Protein AF-A0A1Y1ZG63-F1 (afdb_monomer_lite)

InterPro domains:
  IPR011990 Tetratricopeptide-like helical domain superfamily [G3DSA:1.25.40.10] (12-59)
  IPR013699 Signal recognition particle, SRP72 subunit, RNA-binding [PF08492] (96-142)
  IPR026270 Signal recognition particle, SRP72 subunit [PTHR14094] (4-159)

pLDDT: mean 75.01, std 18.02, range [40.81, 97.44]

Structure (mmCIF, N/CA/C/O backbone):
data_AF-A0A1Y1ZG63-F1
#
_entry.id   AF-A0A1Y1ZG63-F1
#
loop_
_atom_site.group_PDB
_atom_site.id
_atom_site.type_symbol
_atom_site.label_atom_id
_atom_site.label_alt_id
_atom_site.label_comp_id
_atom_site.label_asym_id
_atom_site.label_entity_id
_atom_site.label_seq_id
_atom_site.pdbx_PDB_ins_code
_atom_site.Cartn_x
_atom_site.Cartn_y
_atom_site.Cartn_z
_atom_site.occupancy
_atom_site.B_iso_or_equiv
_atom_site.auth_seq_id
_atom_site.auth_comp_id
_atom_site.auth_asym_id
_atom_site.auth_atom_id
_atom_site.pdbx_PDB_model_num
ATOM 1 N N . THR A 1 1 ? -6.973 24.355 10.994 1.00 66.62 1 THR A N 1
ATOM 2 C CA . THR A 1 1 ? -7.865 23.290 10.491 1.00 66.62 1 THR A CA 1
ATOM 3 C C . THR A 1 1 ? -7.181 22.443 9.434 1.00 66.62 1 THR A C 1
ATOM 5 O O . THR A 1 1 ? -7.029 21.253 9.661 1.00 66.62 1 THR A O 1
ATOM 8 N N . THR A 1 2 ? -6.699 23.009 8.321 1.00 78.94 2 THR A N 1
ATOM 9 C CA . THR A 1 2 ? -5.980 22.243 7.276 1.00 78.94 2 THR A CA 1
ATOM 10 C C . THR A 1 2 ? -4.662 21.639 7.770 1.00 78.94 2 THR A C 1
ATOM 12 O O . THR A 1 2 ? -4.359 20.483 7.481 1.00 78.94 2 THR A O 1
ATOM 15 N N . GLU A 1 3 ? -3.892 22.391 8.561 1.00 83.25 3 GLU A N 1
ATOM 16 C CA . GLU A 1 3 ? -2.654 21.897 9.182 1.00 83.25 3 GLU A CA 1
ATOM 17 C C . GLU A 1 3 ? -2.922 20.744 10.162 1.00 83.25 3 GLU A C 1
ATOM 19 O O . GLU A 1 3 ? -2.197 19.747 10.157 1.00 83.25 3 GLU A 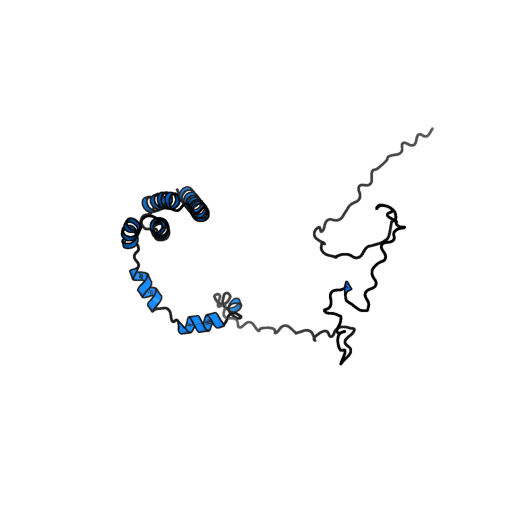O 1
ATOM 24 N N . ASP A 1 4 ? -4.015 20.826 10.928 1.00 89.12 4 ASP A N 1
ATOM 25 C CA . ASP A 1 4 ? -4.433 19.782 11.870 1.00 89.12 4 ASP A CA 1
ATOM 26 C C . ASP A 1 4 ? -4.819 18.490 11.132 1.00 89.12 4 ASP A C 1
ATOM 28 O O . ASP A 1 4 ? -4.391 17.399 11.510 1.00 89.12 4 ASP A O 1
ATOM 32 N N . GLN A 1 5 ? -5.560 18.601 10.023 1.00 91.31 5 GLN A N 1
ATOM 33 C CA . GLN A 1 5 ? -5.898 17.464 9.158 1.00 91.31 5 GLN A CA 1
ATOM 34 C C . GLN A 1 5 ? -4.648 16.822 8.542 1.00 91.31 5 GLN A C 1
ATOM 36 O O . GLN A 1 5 ? -4.544 15.596 8.491 1.00 91.31 5 GLN A O 1
ATOM 41 N N . ALA A 1 6 ? -3.676 17.625 8.101 1.00 93.31 6 ALA A N 1
ATOM 42 C CA . ALA A 1 6 ? -2.420 17.117 7.554 1.00 93.31 6 ALA A CA 1
ATOM 43 C C . ALA A 1 6 ? -1.589 16.362 8.607 1.00 93.31 6 ALA A C 1
ATOM 45 O O . ALA A 1 6 ? -0.950 15.357 8.283 1.00 93.31 6 ALA A O 1
ATOM 46 N N . LEU A 1 7 ? -1.610 16.811 9.866 1.00 95.38 7 LEU A N 1
ATOM 47 C CA . LEU A 1 7 ? -0.969 16.109 10.979 1.00 95.38 7 LEU A CA 1
ATOM 48 C C . LEU A 1 7 ? -1.674 14.778 11.262 1.00 95.38 7 LEU A C 1
ATOM 50 O O . LEU A 1 7 ? -0.999 13.757 11.384 1.00 95.38 7 LEU A O 1
ATOM 54 N N . ILE A 1 8 ? -3.010 14.760 11.272 1.00 95.12 8 ILE A N 1
ATOM 55 C CA . ILE A 1 8 ? -3.799 13.529 11.432 1.00 95.12 8 ILE A CA 1
ATOM 56 C C . ILE A 1 8 ? -3.496 12.532 10.306 1.00 95.12 8 ILE A C 1
ATOM 58 O O . ILE A 1 8 ? -3.253 11.365 10.596 1.00 95.12 8 ILE A O 1
ATOM 62 N N . LYS A 1 9 ? -3.411 12.973 9.043 1.00 94.88 9 LYS A N 1
ATOM 63 C CA . LYS A 1 9 ? -3.019 12.099 7.919 1.00 94.88 9 LYS A CA 1
ATOM 64 C C . LYS A 1 9 ? -1.651 11.443 8.155 1.00 94.88 9 LYS A C 1
ATOM 66 O O . LYS A 1 9 ? -1.527 10.228 8.043 1.00 94.88 9 LYS A O 1
ATOM 71 N N . LYS A 1 10 ? -0.642 12.222 8.564 1.00 96.25 10 LYS A N 1
ATOM 72 C CA . LYS A 1 10 ? 0.696 11.691 8.898 1.00 96.25 10 LYS A CA 1
ATOM 73 C C . LYS A 1 10 ? 0.674 10.734 10.092 1.00 96.25 10 LYS A C 1
ATOM 75 O O . LYS A 1 10 ? 1.401 9.744 10.098 1.00 96.25 10 LYS A O 1
ATOM 80 N N . LEU A 1 11 ? -0.135 11.034 11.109 1.00 96.38 11 LEU A N 1
ATOM 81 C CA . LEU A 1 11 ? -0.307 10.172 12.278 1.00 96.38 11 LEU A CA 1
ATOM 82 C C . LEU A 1 11 ? -0.918 8.826 11.883 1.00 96.38 11 LEU A C 1
ATOM 84 O O . LEU A 1 11 ? -0.476 7.787 12.367 1.00 96.38 11 LEU A O 1
ATOM 88 N N . ILE A 1 12 ? -1.908 8.844 10.995 1.00 96.81 12 ILE A N 1
ATOM 89 C CA . ILE A 1 12 ? -2.543 7.636 10.484 1.00 96.81 12 ILE A CA 1
ATOM 90 C C . ILE A 1 12 ? -1.536 6.774 9.719 1.00 96.81 12 ILE A C 1
ATOM 92 O O . ILE A 1 12 ? -1.410 5.595 10.040 1.00 96.81 12 ILE A O 1
ATOM 96 N N . ASP A 1 13 ? -0.770 7.352 8.789 1.00 96.12 13 ASP A N 1
ATOM 97 C CA . ASP A 1 13 ? 0.287 6.624 8.067 1.00 96.12 13 ASP A CA 1
ATOM 98 C C . ASP A 1 13 ? 1.269 5.954 9.035 1.00 96.12 13 ASP A C 1
ATOM 100 O O . ASP A 1 13 ? 1.600 4.775 8.895 1.00 96.12 13 ASP A O 1
ATOM 104 N N . PHE A 1 14 ? 1.688 6.681 10.074 1.00 97.44 14 PHE A N 1
ATOM 105 C CA . PHE A 1 14 ? 2.544 6.127 11.118 1.00 97.44 14 PHE A CA 1
ATOM 106 C C . PHE A 1 14 ? 1.888 4.932 11.831 1.00 97.44 14 PHE A C 1
ATOM 108 O O . PHE A 1 14 ? 2.523 3.891 11.996 1.00 97.44 14 PHE A O 1
ATOM 115 N N . LYS A 1 15 ? 0.608 5.032 12.207 1.00 96.00 15 LYS A N 1
ATOM 116 C CA . LYS A 1 15 ? -0.129 3.945 12.877 1.00 96.00 15 LYS A CA 1
ATOM 117 C C . LYS A 1 15 ? -0.326 2.722 11.985 1.00 96.00 15 LYS A C 1
ATOM 119 O O . LYS A 1 15 ? -0.203 1.596 12.470 1.00 96.00 15 LYS A O 1
ATOM 124 N N . LEU A 1 16 ? -0.568 2.929 10.692 1.00 94.88 16 LEU A N 1
ATOM 125 C CA . LEU A 1 16 ? -0.638 1.850 9.708 1.00 94.88 16 LEU A CA 1
ATOM 126 C C . LEU A 1 16 ? 0.713 1.139 9.574 1.00 94.88 16 LEU A C 1
ATOM 128 O O . LEU A 1 16 ? 0.755 -0.090 9.574 1.00 94.88 16 LEU A O 1
ATOM 132 N N . HIS A 1 17 ? 1.826 1.880 9.557 1.00 95.56 17 HIS A N 1
ATOM 133 C CA . HIS A 1 17 ? 3.167 1.288 9.591 1.00 95.56 17 HIS A CA 1
ATOM 134 C C . HIS A 1 17 ? 3.462 0.528 10.891 1.00 95.56 17 HIS A C 1
ATOM 136 O O . HIS A 1 17 ? 4.187 -0.465 10.869 1.00 95.56 17 HIS A O 1
ATOM 142 N N . CYS A 1 18 ? 2.879 0.951 12.013 1.00 95.50 18 CYS A N 1
ATOM 143 C CA . CYS A 1 18 ? 2.992 0.271 13.302 1.00 95.50 18 CYS A CA 1
ATOM 144 C C . CYS A 1 18 ? 2.024 -0.915 13.483 1.00 95.50 18 CYS A C 1
ATOM 146 O O . CYS A 1 18 ? 1.934 -1.433 14.594 1.00 95.50 18 CYS A O 1
ATOM 148 N N . ASN A 1 19 ? 1.317 -1.366 12.436 1.00 94.56 19 ASN A N 1
ATOM 149 C CA . ASN A 1 19 ? 0.301 -2.428 12.512 1.00 94.56 19 ASN A CA 1
ATOM 150 C C . ASN A 1 19 ? -0.794 -2.161 13.566 1.00 94.56 19 ASN A C 1
ATOM 152 O O . ASN A 1 19 ? -1.289 -3.093 14.197 1.00 94.56 19 ASN A O 1
ATOM 156 N N . ASN A 1 20 ? -1.199 -0.900 13.745 1.00 95.69 20 ASN A N 1
ATOM 157 C CA . ASN A 1 20 ? -2.276 -0.523 14.663 1.00 95.69 20 ASN A CA 1
ATOM 158 C C . ASN A 1 20 ? -3.510 0.013 13.900 1.00 95.69 20 ASN A C 1
ATOM 160 O O . ASN A 1 20 ? -3.724 1.230 13.838 1.00 95.69 20 ASN A O 1
ATOM 164 N N . PRO A 1 21 ? -4.317 -0.871 13.277 1.00 95.75 21 PRO A N 1
ATOM 165 C CA . PRO A 1 21 ? -5.440 -0.469 12.429 1.00 95.75 21 PRO A CA 1
ATOM 166 C C . PRO A 1 21 ? -6.632 0.102 13.213 1.00 95.75 21 PRO A C 1
ATOM 168 O O . PRO A 1 21 ? -7.354 0.942 12.681 1.00 95.75 21 PRO A O 1
ATOM 171 N N . GLU A 1 22 ? -6.834 -0.294 14.474 1.00 96.25 22 GLU A N 1
ATOM 172 C CA . GLU A 1 22 ? -7.969 0.168 15.290 1.00 96.25 22 GLU A CA 1
ATOM 173 C C . GLU A 1 22 ? -7.883 1.665 15.603 1.00 96.25 22 GLU A C 1
ATOM 175 O O . GLU A 1 22 ? -8.861 2.407 15.497 1.00 96.25 22 GLU A O 1
ATOM 180 N N . GLU A 1 23 ? -6.696 2.132 15.989 1.00 96.00 23 GLU A N 1
ATOM 181 C CA . GLU A 1 23 ? -6.473 3.551 16.237 1.00 96.00 23 GLU A CA 1
ATOM 182 C C . GLU A 1 23 ? -6.464 4.371 14.949 1.00 96.00 23 GLU A C 1
ATOM 184 O O . GLU A 1 23 ? -6.973 5.492 14.944 1.00 96.00 23 GLU A O 1
ATOM 189 N N . ALA A 1 24 ? -5.910 3.815 13.868 1.00 97.19 24 ALA A N 1
ATOM 190 C CA . ALA A 1 24 ? -5.948 4.443 12.554 1.00 97.19 24 ALA A CA 1
ATOM 191 C C . ALA A 1 24 ? -7.398 4.659 12.090 1.00 97.19 24 ALA A C 1
ATOM 193 O O . ALA A 1 24 ? -7.728 5.746 11.620 1.00 97.19 24 ALA A O 1
ATOM 194 N N . ALA A 1 25 ? -8.286 3.681 12.304 1.00 96.69 25 ALA A N 1
ATOM 195 C CA . ALA A 1 25 ? -9.710 3.812 12.002 1.00 96.69 25 ALA A CA 1
ATOM 196 C C . ALA A 1 25 ? -10.362 4.963 12.790 1.00 96.69 25 ALA A C 1
ATOM 198 O O . ALA A 1 25 ? -11.032 5.805 12.199 1.00 96.69 25 ALA A O 1
ATOM 199 N N . LYS A 1 26 ? -10.096 5.083 14.099 1.00 96.50 26 LYS A N 1
ATOM 200 C CA . LYS A 1 26 ? -10.612 6.199 14.921 1.00 96.50 26 LYS A CA 1
ATOM 201 C C . LYS A 1 26 ? -10.156 7.567 14.415 1.00 96.50 26 LYS A C 1
ATOM 203 O O . LYS A 1 26 ? -10.898 8.544 14.508 1.00 96.50 26 LYS A O 1
ATOM 208 N N . ASP A 1 27 ? -8.926 7.663 13.923 1.00 96.62 27 ASP A N 1
ATOM 209 C CA . ASP A 1 27 ? -8.401 8.909 13.371 1.00 96.62 27 ASP A CA 1
ATOM 210 C C . ASP A 1 27 ? -8.984 9.207 11.979 1.00 96.62 27 ASP A C 1
ATOM 212 O O . ASP A 1 27 ? -9.326 10.359 11.703 1.00 96.62 27 ASP A O 1
ATOM 216 N N . TYR A 1 28 ? -9.215 8.189 11.143 1.00 96.31 28 TYR A N 1
ATOM 217 C CA . TYR A 1 28 ? -9.971 8.346 9.897 1.00 96.31 28 TYR A CA 1
ATOM 218 C C . TYR A 1 28 ? -11.422 8.773 10.140 1.00 96.31 28 TYR A C 1
ATOM 220 O O . TYR A 1 28 ? -11.909 9.650 9.435 1.00 96.31 28 TYR A O 1
ATOM 228 N N . GLU A 1 29 ? -12.104 8.256 11.166 1.00 94.62 29 GLU A N 1
ATOM 229 C CA . GLU A 1 29 ? -13.451 8.719 11.530 1.00 94.62 29 GLU A CA 1
ATOM 230 C C . GLU A 1 29 ? -13.476 10.222 11.834 1.00 94.62 29 GLU A C 1
ATOM 232 O O . GLU A 1 29 ? -14.434 10.909 11.482 1.00 94.62 29 GLU A O 1
ATOM 237 N N . LYS A 1 30 ? -12.426 10.765 12.466 1.00 94.88 30 LYS A N 1
ATOM 238 C CA . LYS A 1 30 ? -12.309 12.216 12.689 1.00 94.88 30 LYS A CA 1
ATOM 239 C C . LYS A 1 30 ? -12.173 12.969 11.367 1.00 94.88 30 LYS A C 1
ATOM 241 O O . LYS A 1 30 ? -12.778 14.028 11.224 1.00 94.88 30 LYS A O 1
ATOM 246 N N . LEU A 1 31 ? -11.415 12.426 10.410 1.00 94.50 31 LEU A N 1
ATOM 247 C CA . LEU A 1 31 ? -11.286 13.013 9.074 1.00 94.50 31 LEU A CA 1
ATOM 248 C C . LEU A 1 31 ? -12.610 12.976 8.306 1.00 94.50 31 LEU A C 1
ATOM 250 O O . LEU A 1 31 ? -12.975 13.986 7.720 1.00 94.50 31 LEU A O 1
ATOM 254 N N . VAL A 1 32 ? -13.352 11.868 8.363 1.00 94.50 32 VAL A N 1
ATOM 255 C CA . VAL A 1 32 ? -14.668 11.739 7.713 1.00 94.50 32 VAL A CA 1
ATOM 256 C C . VAL A 1 32 ? -15.706 12.659 8.365 1.00 94.50 32 VAL A C 1
ATOM 258 O O . VAL A 1 32 ? -16.514 13.263 7.671 1.00 94.50 32 VAL A O 1
ATOM 261 N N . LYS A 1 33 ? -15.671 12.828 9.695 1.00 93.25 33 LYS A N 1
ATOM 262 C CA . LYS A 1 33 ? -16.544 13.785 10.401 1.00 93.25 33 LYS A CA 1
ATOM 263 C C . LYS A 1 33 ? -16.251 15.235 10.026 1.00 93.25 33 LYS A C 1
ATOM 265 O O . LYS A 1 33 ? -17.175 16.041 10.004 1.00 93.25 33 LYS A O 1
ATOM 270 N N . ALA A 1 34 ? -14.982 15.567 9.788 1.00 92.75 34 ALA A N 1
ATOM 271 C CA . ALA A 1 34 ? -14.599 16.893 9.322 1.00 92.75 34 ALA A CA 1
ATOM 272 C C . ALA A 1 34 ? -15.036 17.107 7.866 1.00 92.75 34 ALA A C 1
ATOM 274 O O . ALA A 1 34 ? -15.703 18.095 7.580 1.00 92.75 34 ALA A O 1
ATOM 275 N N . ASP A 1 35 ? -14.717 16.149 6.990 1.00 90.50 35 ASP A N 1
ATOM 276 C CA . ASP A 1 35 ? -14.982 16.212 5.555 1.00 90.50 35 ASP A CA 1
ATOM 277 C C . ASP A 1 35 ? -15.648 14.907 5.064 1.00 90.50 35 ASP A C 1
ATOM 279 O O . ASP A 1 35 ? -14.956 13.982 4.622 1.00 90.50 35 ASP A O 1
ATOM 283 N N . PRO A 1 36 ? -16.992 14.818 5.080 1.00 89.00 36 PRO A N 1
ATOM 284 C CA . PRO A 1 36 ? -17.712 13.604 4.681 1.00 89.00 36 PRO A CA 1
ATOM 285 C C . PRO A 1 36 ? -17.672 13.344 3.171 1.00 89.00 36 PRO A C 1
ATOM 287 O O . PRO A 1 36 ? -18.003 12.256 2.720 1.00 89.00 36 PRO A O 1
ATOM 290 N N . THR A 1 37 ? -17.260 14.326 2.370 1.00 89.31 37 THR A N 1
ATOM 291 C CA . THR A 1 37 ? -17.128 14.197 0.910 1.00 89.31 37 THR A CA 1
ATOM 292 C C . THR A 1 37 ? -15.758 13.649 0.495 1.00 89.31 37 THR A C 1
ATOM 294 O O . THR A 1 37 ? -15.527 13.372 -0.681 1.00 89.31 37 THR A O 1
ATOM 297 N N . ASN A 1 38 ? -14.809 13.532 1.431 1.00 90.19 38 ASN A N 1
ATOM 298 C CA . ASN A 1 38 ? -13.449 13.124 1.108 1.00 90.19 38 ASN A CA 1
ATOM 299 C C . ASN A 1 38 ? -13.339 11.601 0.923 1.00 90.19 38 ASN A C 1
ATOM 301 O O . ASN A 1 38 ? -13.275 10.832 1.885 1.00 90.19 38 ASN A O 1
ATOM 305 N N . VAL A 1 39 ? -13.217 11.187 -0.338 1.00 90.56 39 VAL A N 1
ATOM 306 C CA . VAL A 1 39 ? -13.077 9.784 -0.754 1.00 90.56 39 VAL A CA 1
ATOM 307 C C . VAL A 1 39 ? -11.824 9.119 -0.166 1.00 90.56 39 VAL A C 1
ATOM 309 O O . VAL A 1 39 ? -11.870 7.944 0.197 1.00 90.56 39 VAL A O 1
ATOM 312 N N . GLU A 1 40 ? -10.712 9.848 -0.004 1.00 91.88 40 GLU A N 1
ATOM 313 C CA . GLU A 1 40 ? -9.479 9.297 0.587 1.00 91.88 40 GLU A CA 1
ATOM 314 C C . GLU A 1 40 ? -9.692 8.874 2.045 1.00 91.88 40 GLU A C 1
ATOM 316 O O . GLU A 1 40 ? -9.206 7.831 2.477 1.00 91.88 40 GLU A O 1
ATOM 321 N N . ALA A 1 41 ? -10.425 9.683 2.812 1.00 94.06 41 ALA A N 1
ATOM 322 C CA . ALA A 1 41 ? -10.666 9.413 4.224 1.00 94.06 41 ALA A CA 1
ATOM 323 C C . ALA A 1 41 ? -11.614 8.221 4.412 1.00 94.06 41 ALA A C 1
ATOM 325 O O . ALA A 1 41 ? -11.351 7.365 5.254 1.00 94.06 41 ALA A O 1
ATOM 326 N N . ILE A 1 42 ? -12.675 8.134 3.600 1.00 94.00 42 ILE A N 1
ATOM 327 C CA . ILE A 1 42 ? -13.635 7.021 3.646 1.00 94.00 42 ILE A CA 1
ATOM 328 C C . ILE A 1 42 ? -12.970 5.719 3.189 1.00 94.00 42 ILE A C 1
ATOM 330 O O . ILE A 1 42 ? -13.074 4.704 3.871 1.00 94.00 42 ILE A O 1
ATOM 334 N N . SER A 1 43 ? -12.238 5.737 2.072 1.00 94.19 43 SER A N 1
ATOM 335 C CA . SER A 1 43 ? -11.535 4.542 1.584 1.00 94.19 43 SER A CA 1
ATOM 336 C C . SER A 1 43 ? -10.470 4.062 2.574 1.00 94.19 43 SER A C 1
ATOM 338 O O . SER A 1 43 ? -10.399 2.869 2.865 1.00 94.19 43 SER A O 1
ATOM 340 N N . GLY A 1 44 ? -9.699 4.980 3.166 1.00 94.25 44 GLY A N 1
ATOM 341 C CA . GLY A 1 44 ? -8.753 4.666 4.238 1.00 94.25 44 GLY A CA 1
ATOM 342 C C . GLY A 1 44 ? -9.427 4.059 5.472 1.00 94.25 44 GLY A C 1
ATOM 343 O O . GLY A 1 44 ? -8.926 3.074 6.020 1.00 94.25 44 GLY A O 1
ATOM 344 N N . LEU A 1 45 ? -10.595 4.582 5.864 1.00 95.69 45 LEU A N 1
ATOM 345 C CA . LEU A 1 45 ? -11.403 4.030 6.952 1.00 95.69 45 LEU A CA 1
ATOM 346 C C . LEU A 1 45 ? -11.844 2.592 6.652 1.00 95.69 45 LEU A C 1
ATOM 348 O O . LEU A 1 45 ? -11.641 1.716 7.488 1.00 95.69 45 LEU A O 1
ATOM 352 N N . VAL A 1 46 ? -12.385 2.333 5.458 1.00 95.56 46 VAL A N 1
ATOM 353 C CA . VAL A 1 46 ? -12.817 0.993 5.020 1.00 95.56 46 VAL A CA 1
ATOM 354 C C . VAL A 1 46 ? -11.640 0.014 5.022 1.00 95.56 46 VAL A C 1
ATOM 356 O O . VAL A 1 46 ? -11.756 -1.090 5.553 1.00 95.56 46 VAL A O 1
ATOM 359 N N . ILE A 1 47 ? -10.474 0.426 4.511 1.00 94.50 47 ILE A N 1
ATOM 360 C CA . ILE A 1 47 ? -9.254 -0.396 4.525 1.00 94.50 47 ILE A CA 1
ATOM 361 C C . ILE A 1 47 ? -8.850 -0.739 5.962 1.00 94.50 47 ILE A C 1
ATOM 363 O O . ILE A 1 47 ? -8.552 -1.901 6.247 1.00 94.50 47 ILE A O 1
ATOM 367 N N . ALA A 1 48 ? -8.850 0.237 6.873 1.00 96.44 48 ALA A N 1
ATOM 368 C CA . ALA A 1 48 ? -8.499 0.008 8.270 1.00 96.44 48 ALA A CA 1
ATOM 369 C C . ALA A 1 48 ? -9.511 -0.916 8.975 1.00 96.44 48 ALA A C 1
ATOM 371 O O . ALA A 1 48 ? -9.102 -1.888 9.611 1.00 96.44 48 ALA A O 1
ATOM 372 N N . LEU A 1 49 ? -10.815 -0.661 8.806 1.00 96.38 49 LEU A N 1
ATOM 373 C CA . LEU A 1 49 ? -11.907 -1.460 9.372 1.00 96.38 49 LEU A CA 1
ATOM 374 C C . LEU A 1 49 ? -11.903 -2.897 8.846 1.00 96.38 49 LEU A C 1
ATOM 376 O O . LEU A 1 49 ? -12.080 -3.820 9.633 1.00 96.38 49 LEU A O 1
ATOM 380 N N . SER A 1 50 ? -11.592 -3.119 7.565 1.00 96.44 50 SER A N 1
ATOM 381 C CA . SER A 1 50 ? -11.555 -4.462 6.959 1.00 96.44 50 SER A CA 1
ATOM 382 C C . SER A 1 50 ? -10.650 -5.454 7.702 1.00 96.44 50 SER A C 1
ATOM 384 O O . SER A 1 50 ? -10.841 -6.666 7.615 1.00 96.44 50 SER A O 1
ATOM 386 N N . LYS A 1 51 ? -9.657 -4.951 8.448 1.00 94.50 51 LYS A N 1
ATOM 387 C CA . LYS A 1 51 ? -8.718 -5.774 9.212 1.00 94.50 51 LYS A CA 1
ATOM 388 C C . LYS A 1 51 ? -9.309 -6.336 10.503 1.00 94.50 51 LYS A C 1
ATOM 390 O O . LYS A 1 51 ? -8.769 -7.324 10.992 1.00 94.50 51 LYS A O 1
ATOM 395 N N . PHE A 1 52 ? -10.364 -5.735 11.055 1.00 94.94 52 PHE A N 1
ATOM 396 C CA . PHE A 1 52 ? -10.917 -6.140 12.353 1.00 94.94 52 PHE A CA 1
ATOM 397 C C . PHE A 1 52 ? -12.453 -6.155 12.433 1.00 94.94 52 PHE A C 1
ATOM 399 O O . PHE A 1 52 ? -12.998 -7.002 13.136 1.00 94.94 52 PHE A O 1
ATOM 406 N N . ASP A 1 53 ? -13.163 -5.280 11.715 1.00 95.56 53 ASP A N 1
ATOM 407 C CA . ASP A 1 53 ? -14.628 -5.194 11.694 1.00 95.56 53 ASP A CA 1
ATOM 408 C C . ASP A 1 53 ? -15.155 -5.015 10.261 1.00 95.56 53 ASP A C 1
ATOM 410 O O . ASP A 1 53 ? -15.235 -3.912 9.717 1.00 95.56 53 ASP A O 1
ATOM 414 N N . ILE A 1 54 ? -15.525 -6.141 9.651 1.00 96.38 54 ILE A N 1
ATOM 415 C CA . ILE A 1 54 ? -15.987 -6.208 8.258 1.00 96.38 54 ILE A CA 1
ATOM 416 C C . ILE A 1 54 ? -17.372 -5.570 8.104 1.00 96.38 54 ILE A C 1
ATOM 418 O O . ILE A 1 54 ? -17.625 -4.893 7.115 1.00 96.38 54 ILE A O 1
ATOM 422 N N . LYS A 1 55 ? -18.256 -5.716 9.099 1.00 96.31 55 LYS A N 1
ATOM 423 C CA . LYS A 1 55 ? -19.643 -5.232 9.000 1.00 96.31 55 LYS A CA 1
ATOM 424 C C . LYS A 1 55 ? -19.695 -3.713 8.892 1.00 96.31 55 LYS A C 1
ATOM 426 O O . LYS A 1 55 ? -20.379 -3.176 8.031 1.00 96.31 55 LYS A O 1
ATOM 431 N N . LYS A 1 56 ? -18.916 -3.018 9.725 1.00 93.94 56 LYS A N 1
ATOM 432 C CA . LYS A 1 56 ? -18.790 -1.557 9.620 1.00 93.94 56 LYS A CA 1
ATOM 433 C C . LYS A 1 56 ? -18.106 -1.134 8.328 1.00 93.94 56 LYS A C 1
ATOM 435 O O . LYS A 1 56 ? -18.442 -0.091 7.784 1.00 93.94 56 LYS A O 1
ATOM 440 N N . ALA A 1 57 ? -17.145 -1.916 7.836 1.00 95.75 57 ALA A N 1
ATOM 441 C CA . ALA A 1 57 ? -16.488 -1.613 6.570 1.00 95.75 57 ALA A CA 1
ATOM 442 C C . ALA A 1 57 ? -17.499 -1.596 5.409 1.00 95.75 57 ALA A C 1
ATOM 444 O O . ALA A 1 57 ? -17.488 -0.647 4.632 1.00 95.75 57 ALA A O 1
ATOM 445 N N . GLU A 1 58 ? -18.412 -2.571 5.353 1.00 93.75 58 GLU A N 1
ATOM 446 C CA . GLU A 1 58 ? -19.487 -2.640 4.348 1.00 93.75 58 GLU A CA 1
ATOM 447 C C . GLU A 1 58 ? -20.458 -1.449 4.441 1.00 93.75 58 GLU A C 1
ATOM 449 O O . GLU A 1 58 ? -20.889 -0.917 3.419 1.00 93.75 58 GLU A O 1
ATOM 454 N N . GLU A 1 59 ? -20.781 -0.982 5.653 1.00 93.00 59 GLU A N 1
ATOM 455 C CA . GLU A 1 59 ? -21.593 0.231 5.844 1.00 93.00 59 GLU A CA 1
ATOM 456 C C . GLU A 1 59 ? -20.903 1.463 5.245 1.00 93.00 59 GLU A C 1
ATOM 458 O O . GLU A 1 59 ? -21.531 2.245 4.532 1.00 93.00 59 GLU A O 1
ATOM 463 N N . TYR A 1 60 ? -19.600 1.627 5.502 1.00 91.94 60 TYR A N 1
ATOM 464 C CA . TYR A 1 60 ? -18.843 2.762 4.976 1.00 91.94 60 TYR A CA 1
ATOM 465 C C . TYR A 1 60 ? -18.559 2.658 3.470 1.00 91.94 60 TYR A C 1
ATOM 467 O O . TYR A 1 60 ? -18.453 3.682 2.792 1.00 91.94 60 TYR A O 1
ATOM 475 N N . GLU A 1 61 ? -18.472 1.441 2.934 1.00 91.31 61 GLU A N 1
ATOM 476 C CA . GLU A 1 61 ? -18.266 1.170 1.511 1.00 91.31 61 GLU A CA 1
ATOM 477 C C . GLU A 1 61 ? -19.415 1.706 0.652 1.00 91.31 61 GLU A C 1
ATOM 479 O O . GLU A 1 61 ? -19.166 2.267 -0.410 1.00 91.31 61 GLU A O 1
ATOM 484 N N . GLN A 1 62 ? -20.659 1.631 1.131 1.00 89.12 62 GLN A N 1
ATOM 485 C CA . GLN A 1 62 ? -21.826 2.143 0.400 1.00 89.12 62 GLN A CA 1
ATOM 486 C C . GLN A 1 62 ? -21.751 3.652 0.124 1.00 89.12 62 GLN A C 1
ATOM 488 O O . GLN A 1 62 ? -22.345 4.134 -0.840 1.00 89.12 62 GLN A O 1
ATOM 493 N N . PHE A 1 63 ? -21.014 4.410 0.942 1.00 86.81 63 PHE A N 1
ATOM 494 C CA . PHE A 1 63 ? -20.816 5.844 0.718 1.00 86.81 63 PHE A CA 1
ATOM 495 C C . PHE A 1 63 ? -19.739 6.144 -0.331 1.00 86.81 63 PHE A C 1
ATOM 497 O O . PHE A 1 63 ? -19.655 7.275 -0.815 1.00 86.81 63 PHE A O 1
ATOM 504 N N . LEU A 1 64 ? -18.921 5.159 -0.713 1.00 85.44 64 LEU A N 1
ATOM 505 C CA . LEU A 1 64 ? -17.997 5.301 -1.830 1.00 85.44 64 LEU A CA 1
ATOM 506 C C . LEU A 1 64 ? -18.803 5.212 -3.130 1.00 85.44 64 LEU A C 1
ATOM 508 O O . LEU A 1 64 ? -19.272 4.147 -3.522 1.00 85.44 64 LEU A O 1
ATOM 512 N N . GLN A 1 65 ? -18.954 6.342 -3.823 1.00 74.31 65 GLN A N 1
ATOM 513 C CA . GLN A 1 65 ? -19.556 6.390 -5.159 1.00 74.31 65 GLN A CA 1
ATOM 514 C C . GLN A 1 65 ? -18.631 5.687 -6.166 1.00 74.31 65 GLN A C 1
ATOM 516 O O . GLN A 1 65 ? -17.784 6.309 -6.809 1.00 74.31 65 GLN A O 1
ATOM 521 N N . THR A 1 66 ? -18.758 4.366 -6.277 1.00 70.81 66 THR A N 1
ATOM 522 C CA . THR A 1 66 ? -17.944 3.527 -7.173 1.00 70.81 66 THR A CA 1
ATOM 523 C C . THR A 1 66 ? -18.436 3.547 -8.622 1.00 70.81 66 THR A C 1
ATOM 525 O O . THR A 1 66 ? -17.694 3.151 -9.523 1.00 70.81 66 THR A O 1
ATOM 528 N N . ASP A 1 67 ? -19.634 4.081 -8.877 1.00 69.94 67 ASP A N 1
ATOM 529 C CA . ASP A 1 67 ? -20.270 4.116 -10.200 1.00 69.94 67 ASP A CA 1
ATOM 530 C C . ASP A 1 67 ? -19.378 4.772 -11.268 1.00 69.94 67 ASP A C 1
ATOM 532 O O . ASP A 1 67 ? -19.241 4.259 -12.385 1.00 69.94 67 ASP A O 1
ATOM 536 N N . HIS A 1 68 ? -18.679 5.848 -10.896 1.00 71.50 68 HIS A N 1
ATOM 537 C CA . HIS A 1 68 ? -17.769 6.589 -11.773 1.00 71.50 68 HIS A CA 1
ATOM 538 C C . HIS A 1 68 ? -16.516 5.799 -12.181 1.00 71.50 68 HIS A C 1
ATOM 540 O O . HIS A 1 68 ? -15.945 6.051 -13.245 1.00 71.50 68 HIS A O 1
ATOM 546 N N . LEU A 1 69 ? -16.082 4.816 -11.382 1.00 76.12 69 LEU A N 1
ATOM 547 C CA . LEU A 1 69 ? -14.920 3.986 -11.722 1.00 76.12 69 LEU A CA 1
ATOM 548 C C . LEU A 1 69 ? -15.221 3.080 -12.915 1.00 76.12 69 LEU A C 1
ATOM 550 O O . LEU A 1 69 ? -14.352 2.861 -13.756 1.00 76.12 69 LEU A O 1
ATOM 554 N N . SER A 1 70 ? -16.455 2.584 -13.019 1.00 79.62 70 SER A N 1
ATOM 555 C CA . SER A 1 70 ? -16.862 1.719 -14.129 1.00 79.62 70 SER A CA 1
ATOM 556 C C . SER A 1 70 ? -16.818 2.453 -15.473 1.00 79.62 70 SER A C 1
ATOM 558 O O . SER A 1 70 ? -16.401 1.882 -16.480 1.00 79.62 70 SER A O 1
ATOM 560 N N . GLU A 1 71 ? -17.201 3.730 -15.490 1.00 82.50 71 GLU A N 1
ATOM 561 C CA . GLU A 1 71 ? -17.128 4.595 -16.667 1.00 82.50 71 GLU A CA 1
ATOM 562 C C . GLU A 1 71 ? -15.676 4.908 -17.038 1.00 82.50 71 GLU A C 1
ATOM 564 O O . GLU A 1 71 ? -15.295 4.773 -18.201 1.00 82.50 71 GLU A O 1
ATOM 569 N N . LEU A 1 72 ? -14.842 5.229 -16.042 1.00 79.25 72 LEU A N 1
ATOM 570 C CA . LEU A 1 72 ? -13.417 5.481 -16.248 1.00 79.25 72 LEU A CA 1
ATOM 571 C C . LEU A 1 72 ? -12.709 4.261 -16.854 1.00 79.25 72 LEU A C 1
ATOM 573 O O . LEU A 1 72 ? -11.953 4.400 -17.812 1.00 79.25 72 LEU A O 1
ATOM 577 N N . VAL A 1 73 ? -12.979 3.062 -16.326 1.00 83.75 73 VAL A N 1
ATOM 578 C CA . VAL A 1 73 ? -12.379 1.807 -16.803 1.00 83.75 73 VAL A CA 1
ATOM 579 C C . VAL A 1 73 ? -12.845 1.459 -18.215 1.00 83.75 73 VAL A C 1
ATOM 581 O O . VAL A 1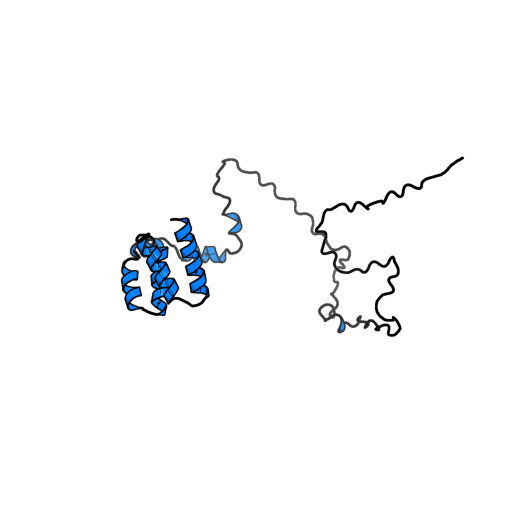 73 ? -12.035 1.002 -19.016 1.00 83.75 73 VAL A O 1
ATOM 584 N N . LYS A 1 74 ? -14.110 1.726 -18.569 1.00 84.88 74 LYS A N 1
ATOM 585 C CA . LYS A 1 74 ? -14.618 1.514 -19.939 1.00 84.88 74 LYS A CA 1
ATOM 586 C C . LYS A 1 74 ? -13.869 2.336 -20.991 1.00 84.88 74 LYS A C 1
ATOM 588 O O . LYS A 1 74 ? -13.785 1.907 -22.137 1.00 84.88 74 LYS A O 1
ATOM 593 N N . GLY A 1 75 ? -13.339 3.501 -20.619 1.00 82.31 75 GLY A N 1
ATOM 594 C CA . GLY A 1 75 ? -12.547 4.349 -21.511 1.00 82.31 75 GLY A CA 1
ATOM 595 C C . GLY A 1 75 ? -11.094 3.899 -21.700 1.00 82.31 75 GLY A C 1
ATOM 596 O O . GLY A 1 75 ? -10.403 4.444 -22.560 1.00 82.31 75 GLY A O 1
ATOM 597 N N . LEU A 1 76 ? -10.604 2.936 -20.911 1.00 85.75 76 LEU A N 1
ATOM 598 C CA . LEU A 1 76 ? -9.220 2.473 -20.983 1.00 85.75 76 LEU A CA 1
ATOM 599 C C . LEU A 1 76 ? -9.082 1.330 -21.990 1.00 85.75 76 LEU A C 1
ATOM 601 O O . LEU A 1 76 ? -9.622 0.243 -21.800 1.00 85.75 76 LEU A O 1
ATOM 605 N N . ASN A 1 77 ? -8.301 1.564 -23.043 1.00 88.00 77 ASN A N 1
ATOM 606 C CA . ASN A 1 77 ? -7.918 0.514 -23.976 1.00 88.00 77 ASN A CA 1
ATOM 607 C C . ASN A 1 77 ? -6.708 -0.258 -23.426 1.00 88.00 77 ASN A C 1
ATOM 609 O O . ASN A 1 77 ? -5.592 0.263 -23.367 1.00 88.00 77 ASN A O 1
ATOM 613 N N . ILE A 1 78 ? -6.948 -1.488 -22.976 1.00 88.12 78 ILE A N 1
ATOM 614 C CA . ILE A 1 78 ? -5.950 -2.334 -22.307 1.00 88.12 78 ILE A CA 1
ATOM 615 C C . ILE A 1 78 ? -4.807 -2.687 -23.270 1.00 88.12 78 ILE A C 1
ATOM 617 O O . ILE A 1 78 ? -3.641 -2.593 -22.888 1.00 88.12 78 ILE A O 1
ATOM 621 N N . ASP A 1 79 ? -5.125 -2.967 -24.536 1.00 86.31 79 ASP A N 1
ATOM 622 C CA . ASP A 1 79 ? -4.138 -3.322 -25.565 1.00 86.31 79 ASP A CA 1
ATOM 623 C C . ASP A 1 79 ? -3.129 -2.184 -25.814 1.00 86.31 79 ASP A C 1
ATOM 625 O O . ASP A 1 79 ? -1.919 -2.410 -25.942 1.00 86.31 79 ASP A O 1
ATOM 629 N N . ASP A 1 80 ? -3.604 -0.933 -25.818 1.00 87.31 80 ASP A N 1
ATOM 630 C CA . ASP A 1 80 ? -2.745 0.247 -25.965 1.00 87.31 80 ASP A CA 1
ATOM 631 C C . ASP A 1 80 ? -1.820 0.420 -24.748 1.00 87.31 80 ASP A C 1
ATOM 633 O O . ASP A 1 80 ? -0.638 0.762 -24.893 1.00 87.31 80 ASP A O 1
ATOM 637 N N . LEU A 1 81 ? -2.328 0.150 -23.539 1.00 83.62 81 LEU A N 1
ATOM 638 C CA . LEU A 1 81 ? -1.550 0.230 -22.302 1.00 83.62 81 LEU A CA 1
ATOM 639 C C . LEU A 1 81 ? -0.453 -0.837 -22.253 1.00 83.62 81 LEU A C 1
ATOM 641 O O . LEU A 1 81 ? 0.695 -0.501 -21.947 1.00 83.62 81 LEU A O 1
ATOM 645 N N . GLU A 1 82 ? -0.760 -2.083 -22.606 1.00 85.31 82 GLU A N 1
ATOM 646 C CA . GLU A 1 82 ? 0.210 -3.183 -22.642 1.00 85.31 82 GLU A CA 1
ATOM 647 C C . GLU A 1 82 ? 1.328 -2.925 -23.662 1.00 85.31 82 GLU A C 1
ATOM 649 O O . GLU A 1 82 ? 2.518 -3.081 -23.355 1.00 85.31 82 GLU A O 1
ATOM 654 N N . SER A 1 83 ? 0.967 -2.413 -24.842 1.00 84.31 83 SER A N 1
ATOM 655 C CA . SER A 1 83 ? 1.923 -1.979 -25.867 1.00 84.31 83 SER A CA 1
ATOM 656 C C . SER A 1 83 ? 2.808 -0.818 -25.383 1.00 84.31 83 SER A C 1
ATOM 658 O O . SER A 1 83 ? 4.031 -0.811 -25.583 1.00 84.31 83 SER A O 1
ATOM 660 N N . SER A 1 84 ? 2.226 0.154 -24.671 1.00 78.75 84 SER A N 1
ATOM 661 C CA . SER A 1 84 ? 2.960 1.302 -24.124 1.00 78.75 84 SER A CA 1
ATOM 662 C C . SER A 1 84 ? 3.929 0.914 -22.993 1.00 78.75 84 SER A C 1
ATOM 664 O O . SER A 1 84 ? 5.057 1.420 -22.942 1.00 78.75 84 SER A O 1
ATOM 666 N N . TYR A 1 85 ? 3.542 -0.030 -22.128 1.00 67.12 85 TYR A N 1
ATOM 667 C CA . TYR A 1 85 ? 4.348 -0.501 -21.001 1.00 67.12 85 TYR A CA 1
ATOM 668 C C . TYR A 1 85 ? 5.525 -1.376 -21.458 1.00 67.12 85 TYR A C 1
ATOM 670 O O . TYR A 1 85 ? 6.633 -1.272 -20.930 1.00 67.12 85 TYR A O 1
ATOM 678 N N . ALA A 1 86 ? 5.373 -2.148 -22.534 1.00 62.31 86 ALA A N 1
ATOM 679 C CA . ALA A 1 86 ? 6.513 -2.812 -23.174 1.00 62.31 86 ALA A CA 1
ATOM 680 C C . ALA A 1 86 ? 7.558 -1.808 -23.727 1.00 62.31 86 ALA A C 1
ATOM 682 O O . ALA A 1 86 ? 8.733 -2.144 -23.901 1.00 62.31 86 ALA A O 1
ATOM 683 N N . SER A 1 87 ? 7.164 -0.544 -23.936 1.00 57.53 87 SER A N 1
ATOM 684 C CA . SER A 1 87 ? 8.011 0.552 -24.425 1.00 57.53 87 SER A CA 1
ATOM 685 C C . SER A 1 87 ? 8.636 1.424 -23.318 1.00 57.53 87 SER A C 1
ATOM 687 O O . SER A 1 87 ? 9.124 2.524 -23.587 1.00 57.53 87 SER A O 1
ATOM 689 N N . THR A 1 88 ? 8.733 0.905 -22.088 1.00 55.31 88 THR A N 1
ATOM 690 C CA . THR A 1 88 ? 9.979 0.792 -21.287 1.00 55.31 88 THR A CA 1
ATOM 691 C C . THR A 1 88 ? 11.164 1.789 -21.425 1.00 55.31 88 THR A C 1
ATOM 693 O O . THR A 1 88 ? 11.842 2.223 -20.495 1.00 55.31 88 THR A O 1
ATOM 696 N N . LYS A 1 89 ? 11.584 2.044 -22.664 1.00 55.38 89 LYS A N 1
ATOM 697 C CA . LYS A 1 89 ? 12.826 2.752 -23.004 1.00 55.38 89 LYS A CA 1
ATOM 698 C C . LYS A 1 89 ? 12.576 4.118 -23.644 1.00 55.38 89 LYS A C 1
ATOM 700 O O . LYS A 1 89 ? 13.538 4.853 -23.861 1.00 55.38 89 LYS A O 1
ATOM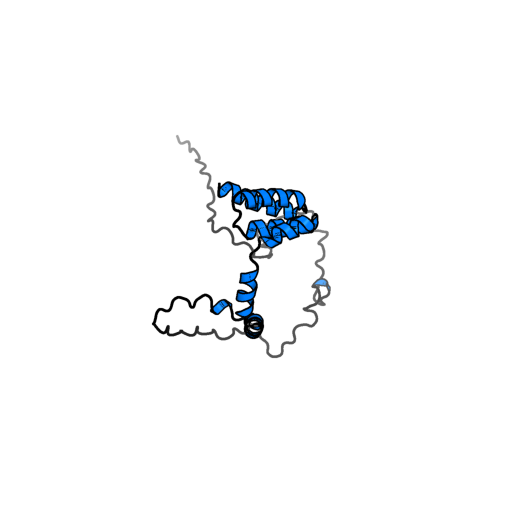 705 N N . THR A 1 90 ? 11.325 4.489 -23.928 1.00 55.25 90 THR A N 1
ATOM 706 C CA . THR A 1 90 ? 11.002 5.670 -24.752 1.00 55.25 90 THR A CA 1
ATOM 707 C C . THR A 1 90 ? 10.222 6.777 -24.034 1.00 55.25 90 THR A C 1
ATOM 709 O O . THR A 1 90 ? 10.284 7.933 -24.459 1.00 55.25 90 THR A O 1
ATOM 712 N N . TYR A 1 91 ? 9.590 6.501 -22.891 1.00 53.94 91 TYR A N 1
ATOM 713 C CA . TYR A 1 91 ? 8.758 7.475 -22.158 1.00 53.94 91 TYR A CA 1
ATOM 714 C C . TYR A 1 91 ? 9.498 8.679 -21.567 1.00 53.94 91 TYR A C 1
ATOM 716 O O . TYR A 1 91 ? 8.870 9.682 -21.244 1.00 53.94 91 TYR A O 1
ATOM 724 N N . LYS A 1 92 ? 10.836 8.675 -21.518 1.00 54.41 92 LYS A N 1
ATOM 725 C CA . LYS A 1 92 ? 11.594 9.892 -21.172 1.00 54.41 92 LYS A CA 1
ATOM 726 C C . LYS A 1 92 ? 11.470 11.006 -22.226 1.00 54.41 92 LYS A C 1
ATOM 728 O O . LYS A 1 92 ? 11.982 12.098 -22.002 1.00 54.41 92 LYS A O 1
ATOM 733 N N . LYS A 1 93 ? 10.836 10.755 -23.380 1.00 54.38 93 LYS A N 1
ATOM 734 C CA . LYS A 1 93 ? 10.767 11.714 -24.494 1.00 54.38 93 LYS A CA 1
ATOM 735 C C . LYS A 1 93 ? 9.427 12.449 -24.638 1.00 54.38 93 LYS A C 1
ATOM 737 O O . LYS A 1 93 ? 9.401 13.469 -25.320 1.00 54.38 93 LYS A O 1
ATOM 742 N N . LEU A 1 94 ? 8.343 11.974 -24.020 1.00 53.50 94 LEU A N 1
ATOM 743 C CA . LEU A 1 94 ? 6.994 12.505 -24.283 1.00 53.50 94 LEU A CA 1
ATOM 744 C C . LEU A 1 94 ? 6.545 13.617 -23.321 1.00 53.50 94 LEU A C 1
ATOM 746 O O . LEU A 1 94 ? 5.704 14.423 -23.696 1.00 53.50 94 LEU A O 1
ATOM 750 N N . VAL A 1 95 ? 7.166 13.757 -22.145 1.00 51.72 95 VAL A N 1
ATOM 751 C CA . VAL A 1 95 ? 6.804 14.807 -21.162 1.00 51.72 95 VAL A CA 1
ATOM 752 C C . VAL A 1 95 ? 7.182 16.233 -21.616 1.00 51.72 95 VAL A C 1
ATOM 754 O O . VAL A 1 95 ? 6.705 17.207 -21.052 1.00 51.72 95 VAL A O 1
ATOM 757 N N . ASN A 1 96 ? 7.965 16.392 -22.689 1.00 50.19 96 ASN A N 1
ATOM 758 C CA . ASN A 1 96 ? 8.434 17.707 -23.153 1.00 50.19 96 ASN A CA 1
ATOM 759 C C . ASN A 1 96 ? 7.668 18.276 -24.369 1.00 50.19 96 ASN A C 1
ATOM 761 O O . ASN A 1 96 ? 8.161 19.213 -24.993 1.00 50.19 96 ASN A O 1
ATOM 765 N N . GLN A 1 97 ? 6.515 17.717 -24.762 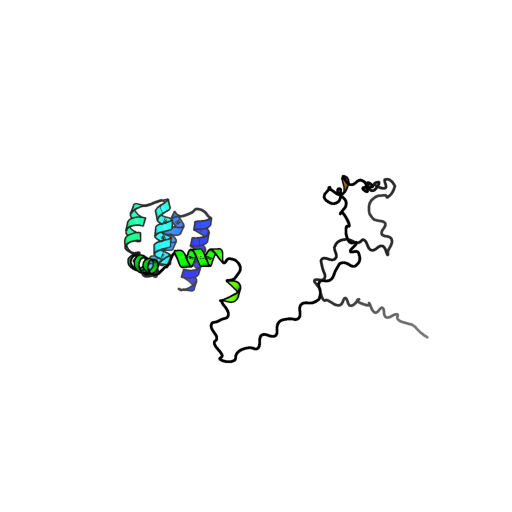1.00 53.31 97 GLN A N 1
ATOM 766 C CA . GLN A 1 97 ? 5.795 18.132 -25.984 1.00 53.31 97 GLN A CA 1
ATOM 767 C C . GLN A 1 97 ? 4.543 19.003 -25.769 1.00 53.31 97 GLN A C 1
ATOM 769 O O . GLN A 1 97 ? 3.801 19.226 -26.718 1.00 53.31 97 GLN A O 1
ATOM 774 N N . THR A 1 98 ? 4.310 19.564 -24.580 1.00 48.19 98 THR A N 1
ATOM 775 C CA . THR A 1 98 ? 3.143 20.438 -24.325 1.00 48.19 98 THR A CA 1
ATOM 776 C C . THR A 1 98 ? 3.410 21.939 -24.475 1.00 48.19 98 THR A C 1
ATOM 778 O O . THR A 1 98 ? 2.622 22.751 -24.005 1.00 48.19 98 THR A O 1
ATOM 781 N N . VAL A 1 99 ? 4.464 22.348 -25.192 1.00 49.31 99 VAL A N 1
ATOM 782 C CA . VAL A 1 99 ? 4.614 23.751 -25.622 1.00 49.31 99 VAL A CA 1
ATOM 783 C C . VAL A 1 99 ? 4.931 23.794 -27.113 1.00 49.31 99 VAL A C 1
ATOM 785 O O . VAL A 1 99 ? 6.086 23.835 -27.538 1.00 49.31 99 VAL A O 1
ATOM 788 N N . ALA A 1 100 ? 3.876 23.739 -27.923 1.00 46.47 100 ALA A N 1
ATOM 789 C CA . ALA A 1 100 ? 3.943 23.959 -29.359 1.00 46.47 100 ALA A CA 1
ATOM 790 C C . ALA A 1 100 ? 4.196 25.450 -29.646 1.00 46.47 100 ALA A C 1
ATOM 792 O O . ALA A 1 100 ? 3.269 26.218 -29.881 1.00 46.47 100 ALA A O 1
ATOM 793 N N . ASN A 1 101 ? 5.467 25.855 -29.642 1.00 48.72 101 ASN A N 1
ATOM 794 C CA . ASN A 1 101 ? 5.910 26.989 -30.446 1.00 48.72 101 ASN A CA 1
ATOM 795 C C . ASN A 1 101 ? 6.225 26.473 -31.856 1.00 48.72 101 ASN A C 1
ATOM 797 O O . ASN A 1 101 ? 7.053 25.577 -32.040 1.00 48.72 101 ASN A O 1
ATOM 801 N N . ASN A 1 102 ? 5.518 27.027 -32.841 1.00 52.94 102 ASN A N 1
ATOM 802 C CA . ASN A 1 102 ? 5.650 26.746 -34.267 1.00 52.94 102 ASN A CA 1
ATOM 803 C C . ASN A 1 102 ? 6.956 27.317 -34.833 1.00 52.94 102 ASN A C 1
ATOM 805 O O . ASN A 1 102 ? 6.948 28.232 -35.643 1.00 52.94 102 ASN A O 1
ATOM 809 N N . GLU A 1 103 ? 8.090 26.738 -34.467 1.00 60.62 103 GLU A N 1
ATOM 810 C CA . GLU A 1 103 ? 9.317 26.874 -35.242 1.00 60.62 103 GLU A CA 1
ATOM 811 C C . GLU A 1 103 ? 9.979 25.509 -35.276 1.00 60.62 103 GLU A C 1
ATOM 813 O O . GLU A 1 103 ? 10.385 24.988 -34.243 1.00 60.62 103 GLU A O 1
ATOM 818 N N . LYS A 1 104 ? 10.061 24.890 -36.459 1.00 58.25 104 LYS A N 1
ATOM 819 C CA . LYS A 1 104 ? 10.746 23.604 -36.642 1.00 58.25 104 LYS A CA 1
ATOM 820 C C . LYS A 1 104 ? 12.188 23.762 -36.138 1.00 58.25 104 LYS A C 1
ATOM 822 O O . LYS A 1 104 ? 12.987 24.394 -36.837 1.00 58.25 104 LYS A O 1
ATOM 827 N N . PRO A 1 105 ? 12.584 23.186 -34.986 1.00 55.03 105 PRO A N 1
ATOM 828 C CA . PRO A 1 105 ? 13.955 23.329 -34.548 1.00 55.03 105 PRO A CA 1
ATOM 829 C C . PRO A 1 105 ? 14.800 22.456 -35.472 1.00 55.03 105 PRO A C 1
ATOM 831 O O . PRO A 1 105 ? 14.628 21.237 -35.540 1.00 55.03 105 PRO A O 1
ATOM 834 N N . ARG A 1 106 ? 15.719 23.070 -36.225 1.00 66.12 106 ARG A N 1
ATOM 835 C CA . ARG A 1 106 ? 16.727 22.338 -36.998 1.00 66.12 106 ARG A CA 1
ATOM 836 C C . ARG A 1 106 ? 17.589 21.563 -36.004 1.00 66.12 106 ARG A C 1
ATOM 838 O O . ARG A 1 106 ? 18.550 22.101 -35.459 1.00 66.12 106 ARG A O 1
ATOM 845 N N . VAL A 1 107 ? 17.228 20.304 -35.756 1.00 65.75 107 VAL A N 1
ATOM 846 C CA . VAL A 1 107 ? 17.932 19.402 -34.840 1.00 65.75 107 VAL A CA 1
ATOM 847 C C . VAL A 1 107 ? 19.358 19.221 -35.356 1.00 65.75 107 VAL A C 1
ATOM 849 O O . VAL A 1 107 ? 19.627 18.419 -36.254 1.00 65.75 107 VAL A O 1
ATOM 852 N N . LYS A 1 108 ? 20.299 19.996 -34.809 1.00 71.75 108 LYS A N 1
ATOM 853 C CA . LYS A 1 108 ? 21.727 19.806 -35.058 1.00 71.75 108 LYS A CA 1
ATOM 854 C C . LYS A 1 108 ? 22.106 18.468 -34.433 1.00 71.75 108 LYS A C 1
ATOM 856 O O . LYS A 1 108 ? 22.210 18.351 -33.215 1.00 71.75 108 LYS A O 1
ATOM 861 N N . LYS A 1 109 ? 22.275 17.442 -35.271 1.00 75.81 109 LYS A N 1
ATOM 862 C CA . LYS A 1 109 ? 22.745 16.126 -34.826 1.00 75.81 109 LYS A CA 1
ATOM 863 C C . LYS A 1 109 ? 24.100 16.322 -34.132 1.00 75.81 109 LYS A C 1
ATOM 865 O O . LYS A 1 109 ? 25.013 16.856 -34.770 1.00 75.81 109 LYS A O 1
ATOM 870 N N . PRO A 1 110 ? 24.261 15.925 -32.858 1.00 74.62 110 PRO A N 1
ATOM 871 C CA . PRO A 1 110 ? 25.547 16.045 -32.190 1.00 74.62 110 PRO A CA 1
ATOM 872 C C . PRO A 1 110 ? 26.579 15.213 -32.957 1.00 74.62 110 PRO A C 1
ATOM 874 O O . PRO A 1 110 ? 26.345 14.038 -33.258 1.00 74.62 110 PRO A O 1
ATOM 877 N N . ARG A 1 111 ? 27.717 15.825 -33.313 1.00 79.19 111 ARG A N 1
ATOM 878 C CA . ARG A 1 111 ? 28.828 15.111 -33.956 1.00 79.19 111 ARG A CA 1
ATOM 879 C C . ARG A 1 111 ? 29.329 14.050 -32.980 1.00 79.19 111 ARG A C 1
ATOM 881 O O . ARG A 1 111 ? 29.939 14.375 -31.964 1.00 79.19 111 ARG A O 1
ATOM 888 N N . LYS A 1 112 ? 29.069 12.778 -33.285 1.00 78.69 112 LYS A N 1
ATOM 889 C CA . LYS A 1 112 ? 29.642 11.661 -32.532 1.00 78.69 112 LYS A CA 1
ATOM 890 C C . LYS A 1 112 ? 31.157 11.688 -32.730 1.00 78.69 112 LYS A C 1
ATOM 892 O O . LYS A 1 112 ? 31.637 11.725 -33.864 1.00 78.69 112 LYS A O 1
ATOM 897 N N . ARG A 1 113 ? 31.914 11.704 -31.632 1.00 78.81 113 ARG A N 1
ATOM 898 C CA . ARG A 1 113 ? 33.371 11.531 -31.682 1.00 78.81 113 ARG A CA 1
ATOM 899 C C . ARG A 1 113 ? 33.663 10.131 -32.225 1.00 78.81 113 ARG A C 1
ATOM 901 O O . ARG A 1 113 ? 32.908 9.201 -31.940 1.00 78.81 113 ARG A O 1
ATOM 908 N N . LYS A 1 114 ? 34.738 9.981 -33.006 1.00 79.56 114 LYS A N 1
ATOM 909 C CA . LYS A 1 114 ? 35.201 8.654 -33.438 1.00 79.56 114 LYS A CA 1
ATOM 910 C C . LYS A 1 114 ? 35.426 7.790 -32.185 1.00 79.56 114 LYS A C 1
ATOM 912 O O . LYS A 1 114 ? 35.954 8.330 -31.206 1.00 79.56 114 LYS A O 1
ATOM 917 N N . PRO A 1 115 ? 35.015 6.510 -32.182 1.00 74.44 115 PRO A N 1
ATOM 918 C CA . PRO A 1 115 ? 35.243 5.633 -31.041 1.00 74.44 115 PRO A CA 1
ATOM 919 C C . PRO A 1 115 ? 36.742 5.606 -30.735 1.00 74.44 115 PRO A C 1
ATOM 921 O O . PRO A 1 115 ? 37.561 5.317 -31.608 1.00 74.44 115 PRO A O 1
ATOM 924 N N . PHE A 1 116 ? 37.099 5.996 -29.512 1.00 76.94 116 PHE A N 1
ATOM 925 C CA . PHE A 1 116 ? 38.480 5.970 -29.056 1.00 76.94 116 PHE A CA 1
ATOM 926 C C . PHE A 1 116 ? 38.845 4.520 -28.766 1.00 76.94 116 PHE A C 1
ATOM 928 O O . PHE A 1 116 ? 38.363 3.926 -27.802 1.00 76.94 116 PHE A O 1
ATOM 935 N N . VAL A 1 117 ? 39.674 3.948 -29.628 1.00 74.50 117 VAL A N 1
ATOM 936 C CA . VAL A 1 117 ? 40.291 2.655 -29.369 1.00 74.50 117 VAL A CA 1
ATOM 937 C C . VAL A 1 117 ? 41.330 2.858 -28.254 1.00 74.50 117 VAL A C 1
ATOM 939 O O . VAL A 1 117 ? 42.099 3.823 -28.326 1.00 74.50 117 VAL A O 1
ATOM 942 N N . PRO A 1 118 ? 41.359 2.015 -27.203 1.00 82.88 118 PRO A N 1
ATOM 943 C CA . PRO A 1 118 ? 42.367 2.114 -26.154 1.00 82.88 118 PRO A CA 1
ATOM 944 C C . PRO A 1 118 ? 43.777 2.134 -26.748 1.00 82.88 118 PRO A C 1
ATOM 946 O O . PRO A 1 118 ? 44.058 1.418 -27.706 1.00 82.88 118 PRO A O 1
ATOM 949 N N . LYS A 1 119 ? 44.684 2.914 -26.147 1.00 76.50 119 LYS A N 1
ATOM 950 C CA . LYS A 1 119 ? 46.076 3.074 -26.612 1.00 76.50 119 LYS A CA 1
ATOM 951 C C . LYS A 1 119 ? 46.810 1.732 -26.825 1.00 76.50 119 LYS A C 1
ATOM 953 O O . LYS A 1 119 ? 47.698 1.672 -27.663 1.0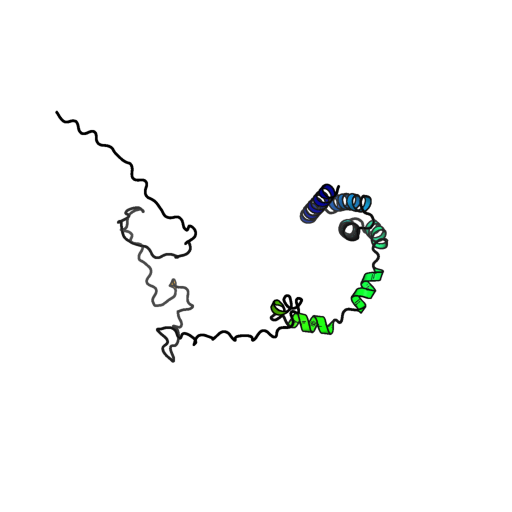0 76.50 119 LYS A O 1
ATOM 958 N N . ASN A 1 120 ? 46.396 0.675 -26.118 1.00 72.50 120 ASN A N 1
ATOM 959 C CA . ASN A 1 120 ? 46.995 -0.664 -26.150 1.00 72.50 120 ASN A CA 1
ATOM 960 C C . ASN A 1 120 ? 46.092 -1.711 -26.834 1.00 72.50 120 ASN A C 1
ATOM 962 O O . ASN A 1 120 ? 46.070 -2.870 -26.424 1.00 72.50 120 ASN A O 1
ATOM 966 N N . PHE A 1 121 ? 45.283 -1.320 -27.821 1.00 77.56 121 PHE A N 1
ATOM 967 C CA . PHE A 1 121 ? 44.500 -2.281 -28.597 1.00 77.56 121 PHE A CA 1
ATOM 968 C C . PHE A 1 121 ? 45.413 -3.090 -29.517 1.00 77.56 121 PHE A C 1
ATOM 970 O O . PHE A 1 121 ? 45.923 -2.579 -30.512 1.00 77.56 121 PHE A O 1
ATOM 977 N N . ILE A 1 122 ? 45.602 -4.358 -29.170 1.00 77.12 122 ILE A N 1
ATOM 978 C CA . ILE A 1 122 ? 46.270 -5.346 -30.010 1.00 77.12 122 ILE A CA 1
ATOM 979 C C . ILE A 1 122 ? 45.154 -6.179 -30.662 1.00 77.12 122 ILE A C 1
ATOM 981 O O . ILE A 1 122 ? 44.415 -6.857 -29.937 1.00 77.12 122 ILE A O 1
ATOM 985 N N . PRO A 1 123 ? 44.971 -6.117 -31.996 1.00 75.69 123 PRO A N 1
ATOM 986 C CA . PRO A 1 123 ? 44.029 -6.987 -32.694 1.00 75.69 123 PRO A CA 1
ATOM 987 C C . PRO A 1 123 ? 44.340 -8.452 -32.359 1.00 75.69 123 PRO A C 1
ATOM 989 O O . PRO A 1 123 ? 45.495 -8.863 -32.421 1.00 75.69 123 PRO A O 1
ATOM 992 N N . ASN A 1 124 ? 43.321 -9.226 -31.978 1.00 72.81 124 ASN A N 1
ATOM 993 C CA . ASN A 1 124 ? 43.414 -10.629 -31.538 1.00 72.81 124 ASN A CA 1
ATOM 994 C C . ASN A 1 124 ? 44.061 -10.881 -30.159 1.00 72.81 124 ASN A C 1
ATOM 996 O O . ASN A 1 124 ? 44.444 -12.014 -29.863 1.00 72.81 124 ASN A O 1
ATOM 1000 N N . PHE A 1 125 ? 44.130 -9.880 -29.274 1.00 77.00 125 PHE A N 1
ATOM 1001 C CA . PHE A 1 125 ? 44.501 -10.121 -27.877 1.00 77.00 125 PHE A CA 1
ATOM 1002 C C . PHE A 1 125 ? 43.438 -10.966 -27.164 1.00 77.00 125 PHE A C 1
ATOM 1004 O O . PHE A 1 125 ? 42.313 -10.514 -26.939 1.00 77.00 125 PHE A O 1
ATOM 1011 N N . LYS A 1 126 ? 43.803 -12.191 -26.782 1.00 75.19 126 LYS A N 1
ATOM 1012 C CA . LYS A 1 126 ? 42.999 -12.993 -25.860 1.00 75.19 126 LYS A CA 1
ATOM 1013 C C . LYS A 1 126 ? 43.284 -12.493 -24.441 1.00 75.19 126 LYS A C 1
ATOM 1015 O O . LYS A 1 126 ? 44.440 -12.549 -24.029 1.00 75.19 126 LYS A O 1
ATOM 1020 N N . PRO A 1 127 ? 42.288 -11.974 -23.701 1.00 76.44 127 PRO A N 1
ATOM 1021 C CA . PRO A 1 127 ? 42.503 -11.590 -22.313 1.00 76.44 127 PRO A CA 1
ATOM 1022 C C . PRO A 1 127 ? 42.928 -12.810 -21.489 1.00 76.44 127 PRO A C 1
ATOM 1024 O O . PRO A 1 127 ? 42.409 -13.904 -21.710 1.00 76.44 127 PRO A O 1
ATOM 1027 N N . ASP A 1 128 ? 43.844 -12.611 -20.538 1.00 79.25 128 ASP A N 1
ATOM 1028 C CA . ASP A 1 128 ? 44.355 -13.702 -19.706 1.00 79.25 128 ASP A CA 1
ATOM 1029 C C . ASP A 1 128 ? 43.207 -14.473 -19.026 1.00 79.25 128 ASP A C 1
ATOM 1031 O O . ASP A 1 128 ? 42.356 -13.853 -18.369 1.00 79.25 128 ASP A O 1
ATOM 1035 N N . PRO A 1 129 ? 43.205 -15.818 -19.096 1.00 83.50 129 PRO A N 1
ATOM 1036 C CA . PRO A 1 129 ? 42.170 -16.666 -18.504 1.00 83.50 129 PRO A CA 1
ATOM 1037 C C . PRO A 1 129 ? 42.226 -16.696 -16.973 1.00 83.50 129 PRO A C 1
ATOM 1039 O O . PRO A 1 129 ? 41.456 -17.400 -16.345 1.00 83.50 129 PRO A O 1
ATOM 1042 N N . GLU A 1 130 ? 43.113 -15.940 -16.338 1.00 84.12 130 GLU A N 1
ATOM 1043 C CA . GLU A 1 130 ? 43.192 -15.804 -14.882 1.00 84.12 130 GLU A CA 1
ATOM 1044 C C . GLU A 1 130 ? 42.736 -14.413 -14.415 1.00 84.12 130 GLU A C 1
ATOM 1046 O O . GLU A 1 130 ? 42.792 -14.064 -13.237 1.00 84.12 130 GLU A O 1
ATOM 1051 N N . ARG A 1 131 ? 42.265 -13.564 -15.338 1.00 86.94 131 ARG A N 1
ATOM 1052 C CA . ARG A 1 131 ? 41.898 -12.176 -15.027 1.00 86.94 131 ARG A CA 1
ATOM 1053 C C . ARG A 1 131 ? 40.625 -12.053 -14.194 1.00 86.94 131 ARG A C 1
ATOM 1055 O O . ARG A 1 131 ? 40.510 -11.119 -13.400 1.00 86.94 131 ARG A O 1
ATOM 1062 N N . TRP A 1 132 ? 39.688 -12.967 -14.397 1.00 84.75 132 TRP A N 1
ATOM 1063 C CA . TRP A 1 132 ? 38.484 -13.171 -13.592 1.00 84.75 132 TRP A CA 1
ATOM 1064 C C . TRP A 1 132 ? 38.722 -13.940 -12.285 1.00 84.75 132 TRP A C 1
ATOM 1066 O O . TRP A 1 132 ? 37.861 -13.880 -11.413 1.00 84.75 132 TRP A O 1
ATOM 1076 N N . LEU A 1 133 ? 39.889 -14.574 -12.092 1.00 86.12 133 LEU A N 1
ATOM 1077 C CA . LEU A 1 133 ? 40.207 -15.199 -10.810 1.00 86.12 133 LEU A CA 1
ATOM 1078 C C . LEU A 1 133 ? 40.420 -14.122 -9.731 1.00 86.12 133 LEU A C 1
ATOM 1080 O O . LEU A 1 133 ? 40.987 -13.043 -10.013 1.00 86.12 133 LEU A O 1
ATOM 1084 N N . PRO A 1 134 ? 40.007 -14.396 -8.482 1.00 90.50 134 PRO A N 1
ATOM 1085 C CA . PRO A 1 134 ? 40.419 -13.619 -7.325 1.00 90.50 134 PRO A CA 1
ATOM 1086 C C . PRO A 1 134 ? 41.929 -13.374 -7.340 1.00 90.50 134 PRO A C 1
ATOM 1088 O O . PRO A 1 134 ? 42.714 -14.222 -7.752 1.00 90.50 134 PRO A O 1
ATOM 1091 N N . LYS A 1 135 ? 42.366 -12.180 -6.922 1.00 84.62 135 LYS A N 1
ATOM 1092 C CA . LYS A 1 135 ? 43.765 -11.738 -7.091 1.00 84.62 135 LYS A CA 1
ATOM 1093 C C . LYS A 1 135 ? 44.794 -12.720 -6.524 1.00 84.62 135 LYS A C 1
ATOM 1095 O O . LYS A 1 135 ? 45.891 -12.779 -7.066 1.00 84.62 135 LYS A O 1
ATOM 1100 N N . TYR A 1 136 ? 44.442 -13.432 -5.457 1.00 85.12 136 TYR A N 1
ATOM 1101 C CA . TYR A 1 136 ? 45.302 -14.391 -4.769 1.00 85.12 136 TYR A CA 1
ATOM 1102 C C . TYR A 1 136 ? 45.396 -15.764 -5.462 1.00 85.12 136 TYR A C 1
ATOM 1104 O O . TYR A 1 136 ? 46.316 -16.514 -5.164 1.00 85.12 136 TYR A O 1
ATOM 1112 N N . GLU A 1 137 ? 44.503 -16.063 -6.410 1.00 87.81 137 GLU A N 1
ATOM 1113 C CA . GLU A 1 137 ? 44.477 -17.310 -7.200 1.00 87.81 137 GLU A CA 1
ATOM 1114 C C . GLU A 1 137 ? 45.146 -17.151 -8.575 1.00 87.81 137 GLU A C 1
ATOM 1116 O O . GLU A 1 137 ? 45.172 -18.077 -9.377 1.00 87.81 137 GLU A O 1
ATOM 1121 N N . ARG A 1 138 ? 45.685 -15.965 -8.880 1.00 91.06 138 ARG A N 1
ATOM 1122 C CA . ARG A 1 138 ? 46.358 -15.686 -10.158 1.00 91.06 138 ARG A CA 1
ATOM 1123 C C . ARG A 1 138 ? 47.784 -16.231 -10.130 1.00 91.06 138 ARG A C 1
ATOM 1125 O O . ARG A 1 138 ? 48.480 -16.028 -9.141 1.00 91.06 138 ARG A O 1
ATOM 1132 N N . SER A 1 139 ? 48.280 -16.785 -11.232 1.00 82.75 139 SER A N 1
ATOM 1133 C CA . SER A 1 139 ? 49.674 -17.244 -11.395 1.00 82.75 139 SER A CA 1
ATOM 1134 C C . SER A 1 139 ? 50.706 -16.154 -11.081 1.00 82.75 139 SER A C 1
ATOM 1136 O O . SER A 1 139 ? 51.745 -16.406 -10.475 1.00 82.75 139 SER A O 1
ATOM 1138 N N . ASN A 1 140 ? 50.387 -14.902 -11.418 1.00 79.94 140 ASN A N 1
ATOM 1139 C CA . ASN A 1 140 ? 51.215 -13.731 -11.123 1.00 79.94 140 ASN A CA 1
ATOM 1140 C C . ASN A 1 140 ? 51.126 -13.255 -9.660 1.00 79.94 140 ASN A C 1
ATOM 1142 O O . ASN A 1 140 ? 51.744 -12.247 -9.292 1.00 79.94 140 ASN A O 1
ATOM 1146 N N . TYR A 1 141 ? 50.333 -13.913 -8.812 1.00 85.12 141 TYR A N 1
ATOM 1147 C CA . TYR A 1 141 ? 50.178 -13.517 -7.424 1.00 85.12 141 TYR A CA 1
ATOM 1148 C C . TYR A 1 141 ? 51.432 -13.842 -6.618 1.00 85.12 141 TYR A C 1
ATOM 1150 O O . TYR A 1 141 ? 51.728 -14.984 -6.283 1.00 85.12 141 TYR A O 1
ATOM 1158 N N . LYS A 1 142 ? 52.151 -12.792 -6.229 1.00 82.19 142 LYS A N 1
ATOM 1159 C CA . LYS A 1 142 ? 53.156 -12.877 -5.174 1.00 82.19 142 LYS A CA 1
ATOM 1160 C C . LYS A 1 142 ? 52.543 -12.352 -3.889 1.00 82.19 142 LYS A C 1
ATOM 1162 O O . LYS A 1 142 ? 52.287 -11.151 -3.764 1.00 82.19 142 LYS A O 1
ATOM 1167 N N . ASN A 1 143 ? 52.327 -13.257 -2.937 1.00 80.06 143 ASN A N 1
ATOM 1168 C CA . ASN A 1 143 ? 51.979 -12.893 -1.572 1.00 80.06 143 ASN A CA 1
ATOM 1169 C C . ASN A 1 143 ? 53.001 -11.868 -1.070 1.00 80.06 143 ASN A C 1
ATOM 1171 O O . ASN A 1 143 ? 54.209 -12.126 -1.072 1.00 80.06 143 ASN A O 1
ATOM 1175 N N . LYS A 1 144 ? 52.530 -10.679 -0.676 1.00 78.00 144 LYS A N 1
ATOM 1176 C CA . LYS A 1 144 ? 53.409 -9.690 -0.051 1.00 78.00 144 LYS A CA 1
ATOM 1177 C C . LYS A 1 144 ? 53.892 -10.315 1.248 1.00 78.00 144 LYS A C 1
ATOM 1179 O O . LYS A 1 144 ? 53.097 -10.486 2.169 1.00 78.00 144 LYS A O 1
ATOM 1184 N N . ARG A 1 145 ? 55.177 -10.678 1.314 1.00 72.31 145 ARG A N 1
ATOM 1185 C CA . ARG A 1 145 ? 55.794 -11.123 2.563 1.00 72.31 145 ARG A CA 1
ATOM 1186 C C . ARG A 1 145 ? 55.514 -10.039 3.596 1.00 72.31 145 ARG A C 1
ATOM 1188 O O . ARG A 1 145 ? 55.885 -8.880 3.399 1.00 72.31 145 ARG A O 1
ATOM 1195 N N . LYS A 1 146 ? 54.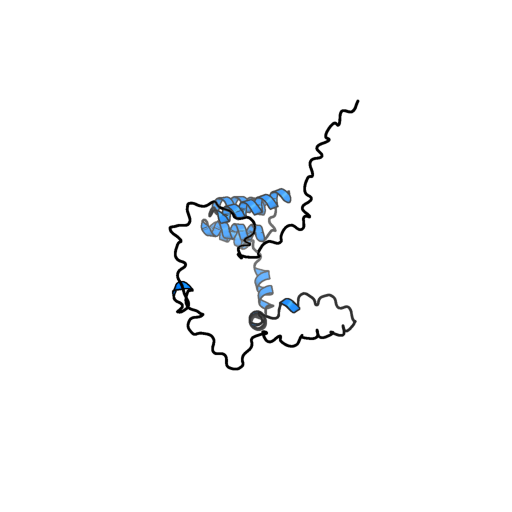790 -10.401 4.655 1.00 66.25 146 LYS A N 1
ATOM 1196 C CA . LYS A 1 146 ? 54.641 -9.548 5.828 1.00 66.25 146 LYS A CA 1
ATOM 1197 C C . LYS A 1 146 ? 56.068 -9.367 6.326 1.00 66.25 146 LYS A C 1
ATOM 1199 O O . LYS A 1 146 ? 56.701 -10.341 6.723 1.00 66.25 146 LYS A O 1
ATOM 1204 N N . ASN A 1 147 ? 56.620 -8.170 6.151 1.00 63.94 147 ASN A N 1
ATOM 1205 C CA . ASN A 1 147 ? 57.955 -7.861 6.634 1.00 63.94 147 ASN A CA 1
ATOM 1206 C C . ASN A 1 147 ? 57.892 -7.974 8.159 1.00 63.94 147 ASN A C 1
ATOM 1208 O O . ASN A 1 147 ? 57.534 -7.007 8.823 1.00 63.94 147 ASN A O 1
ATOM 1212 N N . LEU A 1 148 ? 58.206 -9.153 8.702 1.00 59.12 148 LEU A N 1
ATOM 1213 C CA . LEU A 1 148 ? 58.313 -9.397 10.144 1.00 59.12 148 LEU A CA 1
ATOM 1214 C C . LEU A 1 148 ? 59.376 -8.488 10.790 1.00 59.12 148 LEU A C 1
ATOM 1216 O O . LEU A 1 148 ? 59.360 -8.297 11.997 1.00 59.12 148 LEU A O 1
ATOM 1220 N N . ASN A 1 149 ? 60.226 -7.852 9.974 1.00 60.66 149 ASN A N 1
ATOM 1221 C CA . ASN A 1 149 ? 61.242 -6.887 10.396 1.00 60.66 149 ASN A CA 1
ATOM 1222 C C . ASN A 1 149 ? 60.818 -5.419 10.204 1.00 60.66 149 ASN A C 1
ATOM 1224 O O . ASN A 1 149 ? 61.650 -4.521 10.321 1.00 60.66 149 ASN A O 1
ATOM 1228 N N . LYS A 1 150 ? 59.552 -5.128 9.875 1.00 62.00 150 LYS A N 1
ATOM 1229 C CA . LYS A 1 150 ? 59.025 -3.762 9.968 1.00 62.00 150 LYS A CA 1
ATOM 1230 C C . LYS A 1 150 ? 58.244 -3.687 11.276 1.00 62.00 150 LYS A C 1
ATOM 1232 O O . LYS A 1 150 ? 57.143 -4.222 11.360 1.00 62.00 150 LYS A O 1
ATOM 1237 N N . GLY A 1 151 ? 58.888 -3.102 12.288 1.00 65.44 151 GLY A N 1
ATOM 1238 C CA . GLY A 1 151 ? 58.356 -2.937 13.640 1.00 65.44 151 GLY A CA 1
ATOM 1239 C C . GLY A 1 151 ? 56.985 -2.245 13.688 1.00 65.44 151 GLY A C 1
ATOM 1240 O O . GLY A 1 151 ? 56.461 -1.822 12.652 1.00 65.44 151 GLY A O 1
ATOM 1241 N N . PRO A 1 152 ? 56.382 -2.142 14.883 1.00 62.62 152 PRO A N 1
ATOM 1242 C CA . PRO A 1 152 ? 55.026 -1.639 15.050 1.00 62.62 152 PRO A CA 1
ATOM 1243 C C . PRO A 1 152 ? 54.899 -0.228 14.457 1.00 62.62 152 PRO A C 1
ATOM 1245 O O . PRO A 1 152 ? 55.603 0.695 14.844 1.00 62.62 152 PRO A O 1
ATOM 1248 N N . GLN A 1 153 ? 54.041 -0.126 13.443 1.00 54.16 153 GLN A N 1
ATOM 1249 C CA . GLN A 1 153 ? 53.271 1.041 13.008 1.00 54.16 153 GLN A CA 1
ATOM 1250 C C . GLN A 1 153 ? 53.770 2.422 13.498 1.00 54.16 153 GLN A C 1
ATOM 1252 O O . GLN A 1 153 ? 53.451 2.829 14.608 1.00 54.16 153 GLN A O 1
ATOM 1257 N N . GLY A 1 154 ? 54.471 3.185 12.638 1.00 62.88 154 GLY A N 1
ATOM 1258 C CA . GLY A 1 154 ? 54.680 4.624 12.891 1.00 62.88 154 GLY A CA 1
ATOM 1259 C C . GLY A 1 154 ? 55.879 5.340 12.255 1.00 62.88 154 GLY A C 1
ATOM 1260 O O . GLY A 1 154 ? 55.900 6.565 12.275 1.00 62.88 154 GLY A O 1
ATOM 1261 N N . ALA A 1 155 ? 56.859 4.656 11.652 1.00 52.34 155 ALA A N 1
ATOM 1262 C CA . ALA A 1 155 ? 57.996 5.341 11.016 1.00 52.34 155 ALA A CA 1
ATOM 1263 C C . ALA A 1 155 ? 57.611 5.917 9.636 1.00 52.34 155 ALA A C 1
ATOM 1265 O O . ALA A 1 155 ? 57.904 5.340 8.588 1.00 52.34 155 ALA A O 1
ATOM 1266 N N . SER A 1 156 ? 56.894 7.040 9.648 1.00 49.75 156 SER A N 1
ATOM 1267 C CA . SER A 1 156 ? 56.601 7.846 8.466 1.00 49.75 156 SER A CA 1
ATOM 1268 C C . SER A 1 156 ? 57.891 8.525 7.995 1.00 49.75 156 SER A C 1
ATOM 1270 O O . SER A 1 156 ? 58.351 9.491 8.597 1.00 49.75 156 SER A O 1
ATOM 1272 N N . VAL A 1 157 ? 58.500 8.010 6.924 1.00 49.22 157 VAL A N 1
ATOM 1273 C CA . VAL A 1 157 ? 59.395 8.818 6.088 1.00 49.22 157 VAL A CA 1
ATOM 1274 C C . VAL A 1 157 ? 58.505 9.764 5.291 1.00 49.22 157 VAL A C 1
ATOM 1276 O O . VAL A 1 157 ? 57.625 9.331 4.543 1.00 49.22 157 VAL A O 1
ATOM 1279 N N . ALA A 1 158 ? 58.723 11.061 5.489 1.00 52.75 158 ALA A N 1
ATOM 1280 C CA . ALA A 1 158 ? 58.116 12.113 4.696 1.00 52.75 158 ALA A CA 1
ATOM 1281 C C . ALA A 1 158 ? 58.425 11.874 3.209 1.00 52.75 158 ALA A C 1
ATOM 1283 O O . ALA A 1 158 ? 59.585 11.773 2.817 1.00 52.75 158 ALA A O 1
ATOM 1284 N N . GLY A 1 159 ? 57.380 11.778 2.387 1.00 56.84 159 GLY A N 1
ATOM 1285 C CA . GLY A 1 159 ? 57.518 11.656 0.934 1.00 56.84 159 GLY A CA 1
ATOM 1286 C C . GLY A 1 159 ? 57.399 10.227 0.408 1.00 56.84 159 GLY A C 1
ATOM 1287 O O . GLY A 1 159 ? 58.324 9.686 -0.184 1.00 56.84 159 GLY A O 1
ATOM 1288 N N . GLY A 1 160 ? 56.225 9.619 0.564 1.00 45.31 160 GLY A N 1
ATOM 1289 C CA . GLY A 1 160 ? 55.908 8.340 -0.070 1.00 45.31 160 GLY A CA 1
ATOM 1290 C C . GLY A 1 160 ? 54.414 8.215 -0.314 1.00 45.31 160 GLY A C 1
ATOM 1291 O O . GLY A 1 160 ? 53.717 7.567 0.457 1.00 45.31 160 GLY A O 1
ATOM 1292 N N . GLY A 1 161 ? 53.913 8.886 -1.356 1.00 45.72 161 GLY A N 1
ATOM 1293 C CA . GLY A 1 161 ? 52.500 8.891 -1.736 1.00 45.72 161 GLY A CA 1
ATOM 1294 C C . GLY A 1 161 ? 51.986 7.486 -2.045 1.00 45.72 161 GLY A C 1
ATOM 1295 O O . GLY A 1 161 ? 52.286 6.908 -3.088 1.00 45.72 161 GLY A O 1
ATOM 1296 N N . ILE A 1 162 ? 51.195 6.942 -1.124 1.00 50.06 162 ILE A N 1
ATOM 1297 C CA . ILE A 1 162 ? 50.517 5.660 -1.274 1.00 50.06 162 ILE A CA 1
ATOM 1298 C C . ILE A 1 162 ? 49.288 5.884 -2.153 1.00 50.06 162 ILE A C 1
ATOM 1300 O O . ILE A 1 162 ? 48.341 6.572 -1.779 1.00 50.06 162 ILE A O 1
ATOM 1304 N N . GLY A 1 163 ? 49.318 5.290 -3.345 1.00 56.75 163 GLY A N 1
ATOM 1305 C CA . GLY A 1 163 ? 48.153 5.158 -4.204 1.00 56.75 163 GLY A CA 1
ATOM 1306 C C . GLY A 1 163 ? 47.060 4.340 -3.515 1.00 56.75 163 GLY A C 1
ATOM 1307 O O . GLY A 1 163 ? 47.222 3.148 -3.267 1.00 56.75 163 GLY A O 1
ATOM 1308 N N . GLY A 1 164 ? 45.936 4.998 -3.258 1.00 52.59 164 GLY A N 1
ATOM 1309 C CA . GLY A 1 164 ? 44.674 4.414 -2.828 1.00 52.59 164 GLY A CA 1
ATOM 1310 C C . GLY A 1 164 ? 43.577 5.429 -3.126 1.00 52.59 164 GLY A C 1
ATOM 1311 O O . GLY A 1 164 ? 43.614 6.530 -2.598 1.00 52.59 164 GLY A O 1
ATOM 1312 N N . THR A 1 165 ? 42.676 5.087 -4.051 1.00 54.22 165 THR A N 1
ATOM 1313 C CA . THR A 1 165 ? 41.372 5.744 -4.275 1.00 54.22 165 THR A CA 1
ATOM 1314 C C . THR A 1 165 ? 41.378 7.284 -4.295 1.00 54.22 165 THR A C 1
ATOM 1316 O O . THR A 1 165 ? 41.150 7.941 -3.284 1.00 54.22 165 THR A O 1
ATOM 1319 N N . ARG A 1 166 ? 41.535 7.888 -5.484 1.00 47.00 166 ARG A N 1
ATOM 1320 C CA . ARG A 1 166 ? 41.204 9.310 -5.724 1.00 47.00 166 ARG A CA 1
ATOM 1321 C C . ARG A 1 166 ? 39.682 9.531 -5.739 1.00 47.00 166 ARG A C 1
ATOM 1323 O O . ARG A 1 166 ? 39.115 9.941 -6.746 1.00 47.00 166 ARG A O 1
ATOM 1330 N N . SER A 1 167 ? 39.022 9.243 -4.627 1.00 56.44 167 SER A N 1
ATOM 1331 C CA . SER A 1 167 ? 37.605 9.521 -4.396 1.00 56.44 167 SER A CA 1
ATOM 1332 C C . SER A 1 167 ? 37.477 10.438 -3.186 1.00 56.44 167 SER A C 1
ATOM 1334 O O . SER A 1 167 ? 37.170 9.974 -2.097 1.00 56.44 167 SER A O 1
ATOM 1336 N N . ALA A 1 168 ? 37.795 11.718 -3.383 1.00 48.44 168 ALA A N 1
ATOM 1337 C CA . ALA A 1 168 ? 37.259 12.862 -2.642 1.00 48.44 168 ALA A CA 1
ATOM 1338 C C . ALA A 1 168 ? 38.023 14.119 -3.083 1.00 48.44 168 ALA A C 1
ATOM 1340 O O . ALA A 1 168 ? 39.044 14.472 -2.509 1.00 48.44 168 ALA A O 1
ATOM 1341 N N . ASN A 1 169 ? 37.524 14.801 -4.114 1.00 50.53 169 ASN A N 1
ATOM 1342 C CA . ASN A 1 169 ? 37.734 16.242 -4.246 1.00 50.53 169 ASN A CA 1
ATOM 1343 C C . ASN A 1 169 ? 36.376 16.901 -3.961 1.00 50.53 169 ASN A C 1
ATOM 1345 O O . ASN A 1 169 ? 35.712 17.420 -4.853 1.00 50.53 169 ASN A O 1
ATOM 1349 N N . ILE A 1 170 ? 35.919 16.771 -2.714 1.00 51.97 170 ILE A N 1
ATOM 1350 C CA . ILE A 1 170 ? 34.801 17.533 -2.156 1.00 51.97 170 ILE A CA 1
ATOM 1351 C C . ILE A 1 170 ? 35.449 18.495 -1.170 1.00 51.97 170 ILE A C 1
ATOM 1353 O O . ILE A 1 170 ? 35.984 18.069 -0.153 1.00 51.97 170 ILE A O 1
ATOM 1357 N N . GLY A 1 171 ? 35.472 19.776 -1.522 1.00 46.47 171 GLY A N 1
ATOM 1358 C CA . GLY A 1 171 ? 36.104 20.816 -0.715 1.00 46.47 171 GLY A CA 1
ATOM 1359 C C . GLY A 1 171 ? 36.995 21.717 -1.556 1.00 46.47 171 GLY A C 1
ATOM 1360 O O . GLY A 1 171 ? 38.213 21.697 -1.423 1.00 46.47 171 GLY A O 1
ATOM 1361 N N . GLY A 1 172 ? 36.387 22.517 -2.434 1.00 46.44 172 GLY A N 1
ATOM 1362 C CA . GLY A 1 172 ? 37.046 23.633 -3.114 1.00 46.44 172 GLY A CA 1
ATOM 1363 C C . GLY A 1 172 ? 37.366 24.778 -2.148 1.00 46.44 172 GLY A C 1
ATOM 1364 O O . GLY A 1 172 ? 36.871 25.885 -2.326 1.00 46.44 172 GLY A O 1
ATOM 1365 N N . GLY A 1 173 ? 38.167 24.510 -1.119 1.00 50.16 173 GLY A N 1
ATOM 1366 C CA . GLY A 1 173 ? 38.673 25.498 -0.173 1.00 50.16 173 GLY A CA 1
ATOM 1367 C C . GLY A 1 173 ? 40.181 25.633 -0.329 1.00 50.16 173 GLY A C 1
ATOM 1368 O O . GLY A 1 173 ? 40.916 24.660 -0.178 1.00 50.16 173 GLY A O 1
ATOM 1369 N N . LYS A 1 174 ? 40.658 26.835 -0.657 1.00 45.41 174 LYS A N 1
ATOM 1370 C CA . LYS A 1 174 ? 42.090 27.150 -0.662 1.00 45.41 174 LYS A CA 1
ATOM 1371 C C . LYS A 1 174 ? 42.587 27.116 0.785 1.00 45.41 174 LYS A C 1
ATOM 1373 O O . LYS A 1 174 ? 42.154 27.928 1.595 1.00 45.41 174 LYS A O 1
ATOM 1378 N N . PHE A 1 175 ? 43.480 26.184 1.102 1.00 48.34 175 PHE A N 1
ATOM 1379 C CA . PHE A 1 175 ? 44.215 26.179 2.363 1.00 48.34 175 PHE A CA 1
ATOM 1380 C C . PHE A 1 175 ? 45.161 27.387 2.384 1.00 48.34 175 PHE A C 1
ATOM 1382 O O . PHE A 1 175 ? 46.094 27.457 1.584 1.00 48.34 175 PHE A O 1
ATOM 1389 N N . VAL A 1 176 ? 44.891 28.350 3.265 1.00 54.06 176 VAL A N 1
ATOM 1390 C CA . VAL A 1 176 ? 45.799 29.464 3.557 1.00 54.06 176 VAL A CA 1
ATOM 1391 C C . VAL A 1 176 ? 46.534 29.109 4.852 1.00 54.06 176 VAL A C 1
ATOM 1393 O O . VAL A 1 176 ? 45.872 28.962 5.880 1.00 54.06 176 VAL A O 1
ATOM 1396 N N . PRO A 1 177 ? 47.865 28.926 4.839 1.00 53.16 177 PRO A N 1
ATOM 1397 C CA . PRO A 1 177 ? 48.611 28.660 6.061 1.00 53.16 177 PRO A CA 1
ATOM 1398 C C . PRO A 1 177 ? 48.650 29.913 6.947 1.00 53.16 177 PRO A C 1
ATOM 1400 O O . PRO A 1 177 ? 49.005 31.001 6.490 1.00 53.16 177 PRO A O 1
ATOM 1403 N N . LEU A 1 178 ? 48.290 29.747 8.222 1.00 41.09 178 LEU A N 1
ATOM 1404 C CA . LEU A 1 178 ? 48.422 30.761 9.265 1.00 41.09 178 LEU A CA 1
ATOM 1405 C C . LEU A 1 178 ? 49.915 30.955 9.572 1.00 41.09 178 LEU A C 1
ATOM 1407 O O . LEU A 1 178 ? 50.534 30.125 10.231 1.00 41.09 178 LEU A O 1
ATOM 1411 N N . VAL A 1 179 ? 50.511 32.026 9.046 1.00 53.34 179 VAL A N 1
ATOM 1412 C CA . VAL A 1 179 ? 51.864 32.450 9.426 1.00 53.34 179 VAL A CA 1
ATOM 1413 C C . VAL A 1 179 ? 51.751 33.256 10.716 1.00 53.34 179 VAL A C 1
ATOM 1415 O O . VAL A 1 179 ? 51.287 34.396 10.707 1.00 53.34 179 VAL A O 1
ATOM 1418 N N . GLU A 1 180 ? 52.171 32.655 11.826 1.00 47.78 180 GLU A N 1
ATOM 1419 C CA . GLU A 1 180 ? 52.392 33.352 13.091 1.00 47.78 180 GLU A CA 1
ATOM 1420 C C . GLU A 1 180 ? 53.513 34.385 12.908 1.00 47.78 180 GLU A C 1
ATOM 1422 O O . GLU A 1 180 ? 54.678 34.051 12.677 1.00 47.78 180 GLU A O 1
ATOM 1427 N N . LYS A 1 181 ? 53.156 35.670 12.984 1.00 40.81 181 LYS A N 1
ATOM 1428 C CA . LYS A 1 181 ? 54.126 36.762 13.067 1.00 40.81 181 LYS A CA 1
ATOM 1429 C C . LYS A 1 181 ? 54.743 36.740 14.462 1.00 40.81 181 LYS A C 1
ATOM 1431 O O . LYS A 1 181 ? 54.133 37.200 15.419 1.00 40.81 181 LYS A O 1
ATOM 1436 N N . THR A 1 182 ? 55.958 36.215 14.572 1.00 43.88 182 THR A N 1
ATOM 1437 C CA . THR A 1 182 ? 56.811 36.462 15.736 1.00 43.88 182 THR A CA 1
ATOM 1438 C C . THR A 1 182 ? 57.605 37.741 15.481 1.00 43.88 182 THR A C 1
ATOM 1440 O O . THR A 1 182 ? 58.602 37.754 14.760 1.00 43.88 182 THR A O 1
ATOM 1443 N N . GLU A 1 183 ? 57.134 38.854 16.041 1.00 46.31 183 GLU A N 1
ATOM 1444 C CA . GLU A 1 183 ? 57.912 40.089 16.107 1.00 46.31 183 GLU A CA 1
ATOM 1445 C C . GLU A 1 183 ? 59.040 39.896 17.128 1.00 46.31 183 GLU A C 1
ATOM 1447 O O . GLU A 1 183 ? 58.830 39.855 18.338 1.00 46.31 183 GLU A O 1
ATOM 1452 N N . LYS A 1 184 ? 60.264 39.718 16.622 1.00 45.22 184 LYS A N 1
ATOM 1453 C CA . LYS A 1 184 ? 61.486 39.800 17.424 1.00 45.22 184 LYS A CA 1
ATOM 1454 C C . LYS A 1 184 ? 61.756 41.268 17.738 1.00 45.22 184 LYS A C 1
ATOM 1456 O O . LYS A 1 184 ? 62.114 42.034 16.844 1.00 45.22 184 LYS A O 1
ATOM 1461 N N . THR A 1 185 ? 61.645 41.638 19.007 1.00 47.69 185 THR A N 1
ATOM 1462 C CA . THR A 1 185 ? 62.180 42.888 19.546 1.00 47.69 185 THR A CA 1
ATOM 1463 C C . THR A 1 185 ? 63.702 42.896 19.378 1.00 47.69 185 THR A C 1
ATOM 1465 O O . THR A 1 185 ? 64.425 42.104 19.983 1.00 47.69 185 THR A O 1
ATOM 1468 N N . ARG A 1 186 ? 64.214 43.775 18.510 1.00 48.00 186 ARG A N 1
ATOM 1469 C CA . ARG A 1 186 ? 65.636 44.133 18.492 1.00 48.00 186 ARG A CA 1
ATOM 1470 C C . ARG A 1 186 ? 65.825 45.345 19.392 1.00 48.00 186 ARG A C 1
ATOM 1472 O O . ARG A 1 186 ? 65.383 46.439 19.068 1.00 48.00 186 ARG A O 1
ATOM 1479 N N . ILE A 1 187 ? 66.481 45.101 20.516 1.00 46.72 187 ILE A N 1
ATOM 1480 C CA . ILE A 1 187 ? 67.139 46.110 21.338 1.00 46.72 187 ILE A CA 1
ATOM 1481 C C . ILE A 1 187 ? 68.378 46.571 20.563 1.00 46.72 187 ILE A C 1
ATOM 1483 O O . ILE A 1 187 ? 69.192 45.738 20.160 1.00 46.72 187 ILE A O 1
ATOM 1487 N N . SER A 1 188 ? 68.520 47.876 20.357 1.00 50.03 188 SER A N 1
ATOM 1488 C CA . SER A 1 188 ? 69.787 48.493 19.970 1.00 50.03 188 SER A CA 1
ATOM 1489 C C . SER A 1 188 ? 69.940 49.840 20.668 1.00 50.03 188 SER A C 1
ATOM 1491 O O . SER A 1 188 ? 69.169 50.751 20.376 1.00 50.03 188 SER A O 1
ATOM 1493 N N . SER A 1 189 ? 70.964 49.868 21.526 1.00 43.22 189 SER A N 1
ATOM 1494 C CA . SER A 1 189 ? 71.866 50.982 21.861 1.00 43.22 189 SER A CA 1
ATOM 1495 C C . SER A 1 189 ? 71.296 52.214 22.552 1.00 43.22 189 SER A C 1
ATOM 1497 O O . SER A 1 189 ? 70.621 53.023 21.888 1.00 43.22 189 SER A O 1
#

Secondary structure (DSSP, 8-state):
-HHHHHHHHHHHHHHHHTT-HHHHHHHHHHHHHH-TT-HHHHHHHHHHHTTT-HHHHHHHHTTS--HHHHHHHHT--HHHHHHHHHTTTTGGGTTT-S---S---------PPPP---TT--TT-PPPTTSSS-GGGSTT-------TTS-SS----S-------------------------------

Foldseek 3Di:
DVVVLVVLVVVLVVCVVVVNLPVSLVSLVVVCVVPVPDLVSLVSNLVSCVVPPNPVSVVSVVSNPCVVVVVVVVPDDVVVVVVVVVVVPPVVPPVPPPDDDPDDPPPPDPPDDDPDDPPPDDVPDDPDPCPPPDLCPDPPDDDDPPPPVPDPDDPDDPDDDDDDDPPDPPDPDDDDDDDDDDDDDDDDD

Sequence (189 aa):
TTEDQALIKKLIDFKLHCNNPEEAAKDYEKLVKADPTNVEAISGLVIALSKFDIKKAEEYEQFLQTDHLSELVKGLNIDDLESSYASTKTYKKLVNQTVANNEKPRVKKPRKRKPFVPKNFIPNFKPDPERWLPKYERSNYKNKRKNLNKGPQGASVAGGGIGGTRSANIGGGKFVPLVEKTEKTRISS

Organism: NCBI:txid1754190

Radius of gyration: 35.47 Å; chains: 1; bounding box: 94×68×59 Å